Protein AF-A0A3B8WZV4-F1 (afdb_monomer_lite)

Structure (mmCIF, N/CA/C/O backbone):
data_AF-A0A3B8WZV4-F1
#
_entry.id   AF-A0A3B8WZV4-F1
#
loop_
_atom_site.group_PDB
_atom_site.id
_atom_site.type_symbol
_atom_site.label_atom_id
_atom_site.label_alt_id
_atom_site.label_comp_id
_atom_site.label_asym_id
_atom_site.label_entity_id
_atom_site.label_seq_id
_atom_site.pdbx_PDB_ins_code
_atom_site.Cartn_x
_atom_site.Cartn_y
_atom_site.Cartn_z
_atom_site.occupancy
_atom_site.B_iso_or_equiv
_atom_site.auth_seq_id
_atom_site.auth_comp_id
_atom_site.auth_asym_id
_atom_site.auth_atom_id
_atom_site.pdbx_PDB_model_num
ATOM 1 N N . MET A 1 1 ? -3.515 11.351 17.774 1.00 38.88 1 MET A N 1
ATOM 2 C CA . MET A 1 1 ? -2.625 10.192 17.562 1.00 38.88 1 MET A CA 1
ATOM 3 C C . MET A 1 1 ? -3.423 9.190 16.766 1.00 38.88 1 MET A C 1
ATOM 5 O O . MET A 1 1 ? -4.462 8.761 17.249 1.00 38.88 1 MET A O 1
ATOM 9 N N . HIS A 1 2 ? -2.999 8.906 15.544 1.00 45.09 2 HIS A N 1
ATOM 10 C CA . HIS A 1 2 ? -3.614 7.867 14.729 1.00 45.09 2 HIS A CA 1
ATOM 11 C C . HIS A 1 2 ? -3.152 6.508 15.265 1.00 45.09 2 HIS A C 1
ATOM 13 O O . HIS A 1 2 ? -2.019 6.382 15.721 1.00 45.09 2 HIS A O 1
ATOM 19 N N . HIS A 1 3 ? -4.049 5.526 15.307 1.00 65.94 3 HIS A N 1
ATOM 20 C CA . HIS A 1 3 ? -3.736 4.178 15.803 1.00 65.94 3 HIS A CA 1
ATOM 21 C C . HIS A 1 3 ? -3.534 3.170 14.672 1.00 65.94 3 HIS A C 1
ATOM 23 O O . HIS A 1 3 ? -3.230 2.020 14.954 1.00 65.94 3 HIS A O 1
ATOM 29 N N . TYR A 1 4 ? -3.732 3.604 13.424 1.00 79.94 4 TYR A N 1
ATOM 30 C CA . TYR A 1 4 ? -3.689 2.773 12.230 1.00 79.94 4 TYR A CA 1
ATOM 31 C C . TYR A 1 4 ? -3.046 3.533 11.093 1.00 79.94 4 TYR A C 1
ATOM 33 O O . TYR A 1 4 ? -3.263 4.742 10.966 1.00 79.94 4 TYR A O 1
ATOM 41 N N . ALA A 1 5 ? -2.326 2.810 10.246 1.00 88.94 5 ALA A N 1
ATOM 42 C CA . ALA A 1 5 ? -1.772 3.367 9.029 1.00 88.94 5 ALA A CA 1
ATOM 43 C C . ALA A 1 5 ? -2.020 2.466 7.825 1.00 88.94 5 ALA A C 1
ATOM 45 O O . ALA A 1 5 ? -2.153 1.246 7.949 1.00 88.94 5 ALA A O 1
ATOM 46 N N . ILE A 1 6 ? -2.042 3.091 6.654 1.00 96.12 6 ILE A N 1
ATOM 47 C CA . ILE A 1 6 ? -1.969 2.395 5.377 1.00 96.12 6 ILE A CA 1
ATOM 48 C C . ILE A 1 6 ? -0.712 2.882 4.672 1.00 96.12 6 ILE A C 1
ATOM 50 O O . ILE A 1 6 ? -0.524 4.078 4.438 1.00 96.12 6 ILE A O 1
ATOM 54 N N . LEU A 1 7 ? 0.162 1.933 4.374 1.00 98.44 7 LEU A N 1
ATOM 55 C CA . LEU A 1 7 ? 1.360 2.128 3.585 1.00 98.44 7 LEU A CA 1
ATOM 56 C C . LEU A 1 7 ? 1.076 1.687 2.150 1.00 98.44 7 LEU A C 1
ATOM 58 O O . LEU A 1 7 ? 0.504 0.624 1.932 1.00 98.44 7 LEU A O 1
ATOM 62 N N . PHE A 1 8 ? 1.505 2.479 1.178 1.00 98.75 8 PHE A N 1
ATOM 63 C CA . PHE A 1 8 ? 1.323 2.190 -0.241 1.00 98.75 8 PHE A CA 1
ATOM 64 C C . PHE A 1 8 ? 2.674 2.077 -0.949 1.00 98.75 8 PHE A C 1
ATOM 66 O O . PHE A 1 8 ? 3.605 2.833 -0.647 1.00 98.75 8 PHE A O 1
ATOM 73 N N . ASP A 1 9 ? 2.781 1.179 -1.925 1.00 98.62 9 ASP A N 1
ATOM 74 C CA . ASP A 1 9 ? 3.779 1.332 -2.983 1.00 98.62 9 ASP A CA 1
ATOM 75 C C . ASP A 1 9 ? 3.399 2.472 -3.947 1.00 98.62 9 ASP A C 1
ATOM 77 O O . ASP A 1 9 ? 2.299 3.028 -3.908 1.00 98.62 9 ASP A O 1
ATOM 81 N N . ILE A 1 10 ? 4.325 2.827 -4.835 1.00 98.19 10 ILE A N 1
ATOM 82 C CA . ILE A 1 10 ? 4.117 3.800 -5.902 1.00 98.19 10 ILE A CA 1
ATOM 83 C C . ILE A 1 10 ? 3.868 3.122 -7.241 1.00 98.19 10 ILE A C 1
ATOM 85 O O . ILE A 1 10 ? 2.744 3.169 -7.738 1.00 98.19 10 ILE A O 1
ATOM 89 N N . ASP A 1 11 ? 4.909 2.563 -7.852 1.00 97.50 11 ASP A N 1
ATOM 90 C CA . ASP A 1 11 ? 4.852 2.056 -9.219 1.00 97.50 11 ASP A CA 1
ATOM 91 C C . ASP A 1 11 ? 3.888 0.879 -9.303 1.00 97.50 11 ASP A C 1
ATOM 93 O O . ASP A 1 11 ? 4.004 -0.044 -8.519 1.00 97.50 11 ASP A O 1
ATOM 97 N N . GLY A 1 12 ? 2.908 0.933 -10.206 1.00 97.06 12 GLY A N 1
ATOM 98 C CA . GLY A 1 12 ? 1.892 -0.116 -10.325 1.00 97.06 12 GLY A CA 1
ATOM 99 C C . GLY A 1 12 ? 0.825 -0.101 -9.225 1.00 97.06 12 GLY A C 1
ATOM 100 O O . GLY A 1 12 ? -0.154 -0.825 -9.362 1.00 97.06 12 GLY A O 1
ATOM 101 N N . THR A 1 13 ? 0.944 0.760 -8.205 1.00 98.44 13 THR A N 1
ATOM 102 C CA . THR A 1 13 ? -0.011 0.877 -7.085 1.00 98.44 13 THR A CA 1
ATOM 103 C C . THR A 1 13 ? -0.693 2.246 -7.034 1.00 98.44 13 THR A C 1
ATOM 105 O O . THR A 1 13 ? -1.877 2.344 -7.329 1.00 98.44 13 THR A O 1
ATOM 108 N N . LEU A 1 14 ? 0.025 3.325 -6.693 1.00 98.62 14 LEU A N 1
ATOM 109 C CA . LEU A 1 14 ? -0.510 4.698 -6.731 1.00 98.62 14 LEU A CA 1
ATOM 110 C C . LEU A 1 14 ? -0.252 5.389 -8.077 1.00 98.62 14 LEU A C 1
ATOM 112 O O . LEU A 1 14 ? -0.967 6.322 -8.446 1.00 98.62 14 LEU A O 1
ATOM 116 N N . LEU A 1 15 ? 0.768 4.939 -8.810 1.00 98.44 15 LEU A N 1
ATOM 117 C CA . LEU A 1 15 ? 1.228 5.507 -10.071 1.00 98.44 15 LEU A CA 1
ATOM 118 C C . LEU A 1 15 ? 1.121 4.476 -11.198 1.00 98.44 15 LEU A C 1
ATOM 120 O O . LEU A 1 15 ? 1.740 3.414 -11.144 1.00 98.44 15 LEU A O 1
ATOM 124 N N . ASN A 1 16 ? 0.405 4.828 -12.265 1.00 97.88 16 ASN A N 1
ATOM 125 C CA . ASN A 1 16 ? 0.344 4.042 -13.490 1.00 97.88 16 ASN A CA 1
ATOM 126 C C . ASN A 1 16 ? 1.618 4.261 -14.319 1.00 97.88 16 ASN A C 1
ATOM 128 O O . ASN A 1 16 ? 1.655 5.080 -15.239 1.00 97.88 16 ASN A O 1
ATOM 132 N N . SER A 1 17 ? 2.696 3.571 -13.949 1.00 96.69 17 SER A N 1
ATOM 133 C CA . SER A 1 17 ? 4.014 3.715 -14.577 1.00 96.69 17 SER A CA 1
ATOM 134 C C . SER A 1 17 ? 4.370 2.598 -15.560 1.00 96.69 17 SER A C 1
ATOM 136 O O . SER A 1 17 ? 5.258 2.793 -16.394 1.00 96.69 17 SER A O 1
ATOM 138 N N . THR A 1 18 ? 3.662 1.462 -15.547 1.00 95.44 18 THR A N 1
ATOM 139 C CA . THR A 1 18 ? 3.907 0.320 -16.451 1.00 95.44 18 THR A CA 1
ATOM 140 C C . THR A 1 18 ? 3.940 0.709 -17.935 1.00 95.44 18 THR A C 1
ATOM 142 O O . THR A 1 18 ? 4.918 0.350 -18.596 1.00 95.44 18 THR A O 1
ATOM 145 N N . PRO A 1 19 ? 3.003 1.522 -18.470 1.00 96.12 19 PRO A N 1
ATOM 146 C CA . PRO A 1 19 ? 3.050 1.938 -19.875 1.00 96.12 19 PRO A CA 1
ATOM 147 C C . PRO A 1 19 ? 4.322 2.719 -20.237 1.00 96.12 19 PRO A C 1
ATOM 149 O O . PRO A 1 19 ? 4.836 2.604 -21.351 1.00 96.12 19 PRO A O 1
ATOM 152 N N . ALA A 1 20 ? 4.865 3.501 -19.297 1.00 96.81 20 ALA A N 1
ATOM 153 C CA . ALA A 1 20 ? 6.116 4.223 -19.507 1.00 96.81 20 ALA A CA 1
ATOM 154 C C . ALA A 1 20 ? 7.304 3.254 -19.600 1.00 96.81 20 ALA A C 1
ATOM 156 O O . ALA A 1 20 ? 8.132 3.382 -20.504 1.00 96.81 20 ALA A O 1
ATOM 157 N N . PHE A 1 21 ? 7.378 2.261 -18.705 1.00 95.50 21 PHE A N 1
ATOM 158 C CA . PHE A 1 21 ? 8.414 1.223 -18.743 1.00 95.50 21 PHE A CA 1
ATOM 159 C C . PHE A 1 21 ? 8.368 0.410 -20.045 1.00 95.50 21 PHE A C 1
ATOM 161 O O . PHE A 1 21 ? 9.414 0.172 -20.659 1.00 95.50 21 PHE A O 1
ATOM 168 N N . GLU A 1 22 ? 7.169 0.045 -20.505 1.00 96.69 22 GLU A N 1
ATOM 169 C CA . GLU A 1 22 ? 6.960 -0.646 -21.781 1.00 96.69 22 GLU A CA 1
ATOM 170 C C . GLU A 1 22 ? 7.496 0.171 -22.955 1.00 96.69 22 GLU A C 1
ATOM 172 O O . GLU A 1 22 ? 8.299 -0.325 -23.753 1.00 96.69 22 GLU A O 1
ATOM 177 N N . GLU A 1 23 ? 7.114 1.446 -23.042 1.00 97.88 23 GLU A N 1
ATOM 178 C CA . GLU A 1 23 ? 7.533 2.311 -24.142 1.00 97.88 23 GLU A CA 1
ATOM 179 C C . GLU A 1 23 ? 9.045 2.583 -24.110 1.00 97.88 23 GLU A C 1
ATOM 181 O O . GLU A 1 23 ? 9.702 2.595 -25.158 1.00 97.88 23 GLU A O 1
ATOM 186 N N . ILE A 1 24 ? 9.636 2.731 -22.918 1.00 97.69 24 ILE A N 1
ATOM 187 C CA . ILE A 1 24 ? 11.091 2.839 -22.746 1.00 97.69 24 ILE A CA 1
ATOM 188 C C . ILE A 1 24 ? 11.781 1.584 -23.288 1.00 97.69 24 ILE A C 1
ATOM 190 O O . ILE A 1 24 ? 12.759 1.704 -24.035 1.00 97.69 24 ILE A O 1
ATOM 194 N N . MET A 1 25 ? 11.278 0.389 -22.970 1.00 97.81 25 MET A N 1
ATOM 195 C CA . MET A 1 25 ? 11.846 -0.872 -23.449 1.00 97.81 25 MET A CA 1
ATOM 196 C C . MET A 1 25 ? 11.727 -1.005 -24.973 1.00 97.81 25 MET A C 1
ATOM 198 O O . MET A 1 25 ? 12.718 -1.281 -25.658 1.00 97.81 25 MET A O 1
ATOM 202 N N . VAL A 1 26 ? 10.542 -0.733 -25.528 1.00 98.00 26 VAL A N 1
ATOM 203 C CA . VAL A 1 26 ? 10.272 -0.781 -26.974 1.00 98.00 26 VAL A CA 1
ATOM 204 C C . VAL A 1 26 ? 11.167 0.195 -27.737 1.00 98.00 26 VAL A C 1
ATOM 206 O O . VAL A 1 26 ? 11.786 -0.179 -28.742 1.00 98.00 26 VAL A O 1
ATOM 209 N N . ARG A 1 27 ? 11.281 1.448 -27.278 1.00 98.25 27 ARG A N 1
ATOM 210 C CA . ARG A 1 27 ? 12.143 2.448 -27.927 1.00 98.25 27 ARG A CA 1
ATOM 211 C C . ARG A 1 27 ? 13.623 2.129 -27.759 1.00 98.25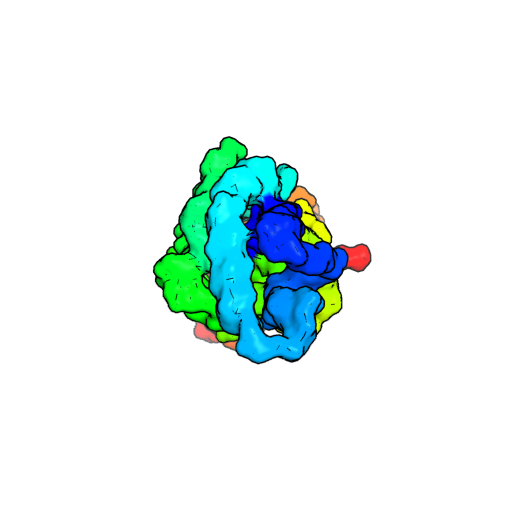 27 ARG A C 1
ATOM 213 O O . ARG A 1 27 ? 14.384 2.393 -28.691 1.00 98.25 27 ARG A O 1
ATOM 220 N N . SER A 1 28 ? 14.026 1.540 -26.635 1.00 98.38 28 SER A N 1
ATOM 221 C CA . SER A 1 28 ? 15.410 1.105 -26.426 1.00 98.38 28 SER A CA 1
ATOM 222 C C . SER A 1 28 ? 15.797 0.010 -27.410 1.00 98.38 28 SER A C 1
ATOM 224 O O . SER A 1 28 ? 16.776 0.170 -28.140 1.00 98.38 28 SER A O 1
ATOM 226 N N . CYS A 1 29 ? 14.978 -1.040 -27.530 1.00 98.25 29 CYS A N 1
ATOM 227 C CA . CYS A 1 29 ? 15.212 -2.113 -28.494 1.00 98.25 29 CYS A CA 1
ATOM 228 C C . CYS A 1 29 ? 15.278 -1.569 -29.929 1.00 98.25 29 CYS A C 1
ATOM 230 O O . CYS A 1 29 ? 16.200 -1.883 -30.679 1.00 98.25 29 CYS A O 1
ATOM 232 N N . ARG A 1 30 ? 14.364 -0.661 -30.296 1.00 98.38 30 ARG A N 1
ATOM 233 C CA . ARG A 1 30 ? 14.354 -0.031 -31.625 1.00 98.38 30 ARG A CA 1
ATOM 234 C C . ARG A 1 30 ? 15.622 0.776 -31.913 1.00 98.38 30 ARG A C 1
ATOM 236 O O . ARG A 1 30 ? 16.168 0.661 -33.006 1.00 98.38 30 ARG A O 1
ATOM 243 N N . ARG A 1 31 ? 16.094 1.587 -30.958 1.00 98.25 31 ARG A N 1
ATOM 244 C CA . ARG A 1 31 ? 17.319 2.399 -31.108 1.00 98.25 31 ARG A CA 1
ATOM 245 C C . ARG A 1 31 ? 18.570 1.540 -31.256 1.00 98.25 31 ARG A C 1
ATOM 247 O O . ARG A 1 31 ? 19.469 1.913 -32.000 1.00 98.25 31 ARG A O 1
ATOM 254 N N . LEU A 1 32 ? 18.604 0.404 -30.568 1.00 98.19 32 LEU A N 1
ATOM 255 C CA . LEU A 1 32 ? 19.719 -0.538 -30.600 1.00 98.19 32 LEU A CA 1
ATOM 256 C C . LEU A 1 32 ? 19.655 -1.507 -31.796 1.00 98.19 32 LEU A C 1
ATOM 258 O O . LEU A 1 32 ? 20.582 -2.289 -31.996 1.00 98.19 32 LEU A O 1
ATOM 262 N N . GLY A 1 33 ? 18.584 -1.468 -32.600 1.00 98.25 33 GLY A N 1
ATOM 263 C CA . GLY A 1 33 ? 18.371 -2.405 -33.709 1.00 98.25 33 GLY A CA 1
ATOM 264 C C . GLY A 1 33 ? 18.106 -3.840 -33.241 1.00 98.25 33 GLY A C 1
ATOM 265 O O . GLY A 1 33 ? 18.460 -4.795 -33.928 1.00 98.25 33 GLY A O 1
ATOM 266 N N . TRP A 1 34 ? 17.540 -3.994 -32.047 1.00 98.12 34 TRP A N 1
ATOM 267 C CA . TRP A 1 34 ? 17.265 -5.270 -31.393 1.00 98.12 34 TRP A CA 1
ATOM 268 C C . TRP A 1 34 ? 15.875 -5.821 -31.744 1.00 98.12 34 TRP A C 1
ATOM 270 O O . TRP A 1 34 ? 15.036 -5.079 -32.265 1.00 98.12 34 TRP A O 1
ATOM 280 N N . PRO A 1 35 ? 15.605 -7.112 -31.452 1.00 97.25 35 PRO A N 1
ATOM 281 C CA . PRO A 1 35 ? 14.270 -7.683 -31.574 1.00 97.25 35 PRO A CA 1
ATOM 282 C C . PRO A 1 35 ? 13.228 -6.884 -30.790 1.00 97.25 35 PRO A C 1
ATOM 284 O O . PRO A 1 35 ? 13.528 -6.273 -29.764 1.00 97.25 35 PRO A O 1
ATOM 287 N N . GLN A 1 36 ? 11.985 -6.911 -31.267 1.00 96.00 36 GLN A N 1
ATOM 288 C CA . GLN A 1 36 ? 10.866 -6.359 -30.513 1.00 96.00 36 GLN A CA 1
ATOM 289 C C . GLN A 1 36 ? 10.692 -7.153 -29.206 1.00 96.00 36 GLN A C 1
ATOM 291 O O . GLN A 1 36 ? 10.712 -8.387 -29.259 1.00 96.00 36 GLN A O 1
ATOM 296 N N . PRO A 1 37 ? 10.507 -6.483 -28.053 1.00 96.88 37 PRO A N 1
ATOM 297 C CA . PRO A 1 37 ? 10.270 -7.183 -26.800 1.00 96.88 37 PRO A CA 1
ATOM 298 C C . PRO A 1 37 ? 8.961 -7.993 -26.863 1.00 96.88 37 PRO A C 1
ATOM 300 O O . PRO A 1 37 ? 7.991 -7.535 -27.479 1.00 96.88 37 PRO A O 1
ATOM 303 N N . PRO A 1 38 ? 8.913 -9.190 -26.249 1.00 94.81 38 PRO A N 1
ATOM 304 C CA . PRO A 1 38 ? 7.689 -9.972 -26.144 1.00 94.81 38 PRO A CA 1
ATOM 305 C C . PRO A 1 38 ? 6.638 -9.229 -25.309 1.00 94.81 38 PRO A C 1
ATOM 307 O O . PRO A 1 38 ? 6.971 -8.426 -24.438 1.00 94.81 38 PRO A O 1
ATOM 310 N N . ALA A 1 39 ? 5.361 -9.510 -25.578 1.00 92.00 39 ALA A N 1
ATOM 311 C CA . ALA A 1 39 ? 4.241 -8.792 -24.968 1.00 92.00 39 ALA A CA 1
ATOM 312 C C . ALA A 1 39 ? 4.195 -8.917 -23.436 1.00 92.00 39 ALA A C 1
ATOM 314 O O . ALA A 1 39 ? 3.747 -7.999 -22.763 1.00 92.00 39 ALA A O 1
ATOM 315 N N . ASP A 1 40 ? 4.686 -10.022 -22.876 1.00 93.31 40 ASP A N 1
ATOM 316 C CA . ASP A 1 40 ? 4.719 -10.268 -21.434 1.00 93.31 40 ASP A CA 1
ATOM 317 C C . ASP A 1 40 ? 6.017 -9.785 -20.763 1.00 93.31 40 ASP A C 1
ATOM 319 O O . ASP A 1 40 ? 6.235 -10.066 -19.583 1.00 93.31 40 ASP A O 1
ATOM 323 N N . MET A 1 41 ? 6.888 -9.055 -21.479 1.00 94.56 41 MET A N 1
ATOM 324 C CA . MET A 1 41 ? 8.215 -8.704 -20.971 1.00 94.56 41 MET A CA 1
ATOM 325 C C . MET A 1 41 ? 8.168 -7.977 -19.630 1.00 94.56 41 MET A C 1
ATOM 327 O O . MET A 1 41 ? 8.892 -8.373 -18.724 1.00 94.56 41 MET A O 1
ATOM 331 N N . MET A 1 42 ? 7.320 -6.959 -19.458 1.00 93.81 42 MET A N 1
ATOM 332 C CA . MET A 1 42 ? 7.296 -6.217 -18.190 1.00 93.81 42 MET A CA 1
ATOM 333 C C . MET A 1 42 ? 6.899 -7.097 -17.010 1.00 93.81 42 MET A C 1
ATOM 335 O O . MET A 1 42 ? 7.526 -7.007 -15.960 1.00 93.81 42 MET A O 1
ATOM 339 N N . ARG A 1 43 ? 5.957 -8.026 -17.196 1.00 94.25 43 ARG A N 1
ATOM 340 C CA . ARG A 1 43 ? 5.617 -9.011 -16.164 1.00 94.25 43 ARG A CA 1
ATOM 341 C C . ARG A 1 43 ? 6.797 -9.912 -15.824 1.00 94.25 43 ARG A C 1
ATOM 343 O O . ARG A 1 43 ? 7.095 -10.125 -14.654 1.00 94.25 43 ARG A O 1
ATOM 350 N N . GLN A 1 44 ? 7.516 -10.410 -16.824 1.00 95.25 44 GLN A N 1
ATOM 351 C CA . GLN A 1 44 ? 8.695 -11.243 -16.579 1.00 95.25 44 GLN A CA 1
ATOM 352 C C . GLN A 1 44 ? 9.810 -10.476 -15.845 1.00 95.25 44 GLN A C 1
ATOM 354 O O . GLN A 1 44 ? 10.460 -11.038 -14.967 1.00 95.25 44 GLN A O 1
ATOM 359 N N . LEU A 1 45 ? 10.021 -9.197 -16.171 1.00 93.38 45 LEU A N 1
ATOM 360 C CA . LEU A 1 45 ? 11.060 -8.369 -15.553 1.00 93.38 45 LEU A CA 1
ATOM 361 C C . LEU A 1 45 ? 10.691 -7.912 -14.138 1.00 93.38 45 LEU A C 1
ATOM 363 O O . LEU A 1 45 ? 11.507 -8.016 -13.227 1.00 93.38 45 LEU A O 1
ATOM 367 N N . MET A 1 46 ? 9.482 -7.386 -13.957 1.00 91.75 46 MET A N 1
ATOM 368 C CA . MET A 1 46 ? 9.076 -6.713 -12.723 1.00 91.75 46 MET A CA 1
ATOM 369 C C . MET A 1 46 ? 8.543 -7.700 -11.682 1.00 91.75 46 MET A C 1
ATOM 371 O O . MET A 1 46 ? 8.891 -7.583 -10.511 1.00 91.75 46 MET A O 1
ATOM 375 N N . THR A 1 47 ? 7.764 -8.703 -12.097 1.00 91.88 47 THR A N 1
ATOM 376 C CA . THR A 1 47 ? 7.205 -9.722 -11.192 1.00 91.88 47 THR A CA 1
ATOM 377 C C . THR A 1 47 ? 8.184 -10.882 -11.003 1.00 91.88 47 THR A C 1
ATOM 379 O O . THR A 1 47 ? 8.518 -11.236 -9.878 1.00 91.88 47 THR A O 1
ATOM 382 N N . HIS A 1 48 ? 8.706 -11.445 -12.101 1.00 91.56 48 HIS A N 1
ATOM 383 C CA . HIS A 1 48 ? 9.525 -12.673 -12.067 1.00 91.56 48 HIS A CA 1
ATOM 384 C C . HIS A 1 48 ? 11.039 -12.428 -12.065 1.00 91.56 48 HIS A C 1
ATOM 386 O O . HIS A 1 48 ? 11.815 -13.384 -12.062 1.00 91.56 48 HIS A O 1
ATOM 392 N N . ARG A 1 49 ? 11.475 -11.159 -12.066 1.00 90.88 49 ARG A N 1
ATOM 393 C CA . ARG A 1 49 ? 12.890 -10.738 -12.017 1.00 90.88 49 ARG A CA 1
ATOM 394 C C . ARG A 1 49 ? 13.776 -11.397 -13.082 1.00 90.88 49 ARG A C 1
ATOM 396 O O . ARG A 1 49 ? 14.963 -11.632 -12.849 1.00 90.88 49 ARG A O 1
ATOM 403 N N . ARG A 1 50 ? 13.211 -11.703 -14.253 1.00 93.81 50 ARG A N 1
ATOM 404 C CA . ARG A 1 50 ? 13.961 -12.268 -15.381 1.00 93.81 50 ARG A CA 1
ATOM 405 C C . ARG A 1 50 ? 14.933 -11.256 -15.978 1.00 93.81 50 ARG A C 1
ATOM 407 O O . ARG A 1 50 ? 14.718 -10.051 -15.906 1.00 93.81 50 ARG A O 1
ATOM 414 N N . ASP A 1 51 ? 15.998 -11.754 -16.602 1.00 94.38 51 ASP A N 1
ATOM 415 C CA . ASP A 1 51 ? 16.964 -10.906 -17.299 1.00 94.38 51 ASP A CA 1
ATOM 416 C C . ASP A 1 51 ? 16.434 -10.510 -18.697 1.00 94.38 51 ASP A C 1
ATOM 418 O O . ASP A 1 51 ? 16.124 -11.392 -19.507 1.00 94.38 51 ASP A O 1
ATOM 422 N N . PRO A 1 52 ? 16.352 -9.205 -19.030 1.00 95.44 52 PRO A N 1
ATOM 423 C CA . PRO A 1 52 ? 15.847 -8.753 -20.328 1.00 95.44 52 PRO A CA 1
ATOM 424 C C . PRO A 1 52 ? 16.713 -9.206 -21.510 1.00 95.44 52 PRO A C 1
ATOM 426 O O . PRO A 1 52 ? 16.193 -9.414 -22.605 1.00 95.44 52 PRO A O 1
ATOM 429 N N . ILE A 1 53 ? 18.023 -9.369 -21.319 1.00 97.38 53 ILE A N 1
ATOM 430 C CA . ILE A 1 53 ? 18.942 -9.815 -22.368 1.00 97.38 53 ILE A CA 1
ATOM 431 C C . ILE A 1 53 ? 18.726 -11.291 -22.670 1.00 97.38 53 ILE A C 1
ATOM 433 O O . ILE A 1 53 ? 18.628 -11.657 -23.840 1.00 97.38 53 ILE A O 1
ATOM 437 N N . GLU A 1 54 ? 18.570 -12.120 -21.640 1.00 95.56 54 GLU A N 1
ATOM 438 C CA . GLU A 1 54 ? 18.239 -13.535 -21.819 1.00 95.56 54 GLU A CA 1
ATOM 439 C C . GLU A 1 54 ? 16.890 -13.699 -22.539 1.00 95.56 54 GLU A C 1
ATOM 441 O O . GLU A 1 54 ? 16.746 -14.535 -23.427 1.00 95.56 54 GLU A O 1
ATOM 446 N N . MET A 1 55 ? 15.903 -12.857 -22.220 1.00 95.88 55 MET A N 1
ATOM 447 C CA . MET A 1 55 ? 14.598 -12.881 -22.886 1.00 95.88 55 MET A CA 1
ATOM 448 C C . MET A 1 55 ? 14.652 -12.483 -24.367 1.00 95.88 55 MET A C 1
ATOM 450 O O . MET A 1 55 ? 13.892 -13.022 -25.170 1.00 95.88 55 MET A O 1
ATOM 454 N N . LEU A 1 56 ? 15.512 -11.529 -24.732 1.00 96.44 56 LEU A N 1
ATOM 455 C CA . LEU A 1 56 ? 15.624 -11.026 -26.105 1.00 96.44 56 LEU A CA 1
ATOM 456 C C . LEU A 1 56 ? 16.541 -11.881 -26.986 1.00 96.44 56 LEU A C 1
ATOM 458 O O . LEU A 1 56 ? 16.326 -11.956 -28.196 1.00 96.44 56 LEU A O 1
ATOM 462 N N . PHE A 1 57 ? 17.577 -12.483 -26.401 1.00 96.56 57 PHE A N 1
ATOM 463 C CA . PHE A 1 57 ? 18.683 -13.090 -27.148 1.00 96.56 57 PHE A CA 1
ATOM 464 C C . PHE A 1 57 ? 19.006 -14.532 -26.742 1.00 96.56 57 PHE A C 1
ATOM 466 O O . PHE A 1 57 ? 19.769 -15.188 -27.449 1.00 96.56 57 PHE A O 1
ATOM 473 N N . GLY A 1 58 ? 18.432 -15.043 -25.651 1.00 94.75 58 GLY A N 1
ATOM 474 C CA . GLY A 1 58 ? 18.865 -16.296 -25.036 1.00 94.75 58 GLY A CA 1
ATOM 475 C C . GLY A 1 58 ? 20.239 -16.169 -24.372 1.00 94.75 58 GLY A C 1
ATOM 476 O O . GLY A 1 58 ? 20.683 -15.073 -24.027 1.00 94.75 58 GLY A O 1
ATOM 477 N N . ASP A 1 59 ? 20.916 -17.303 -24.191 1.00 93.44 59 ASP A N 1
ATOM 478 C CA . ASP A 1 59 ? 22.284 -17.335 -23.670 1.00 93.44 59 ASP A CA 1
ATOM 479 C C . ASP A 1 59 ? 23.275 -16.810 -24.722 1.00 93.44 59 ASP A C 1
ATOM 481 O O . ASP A 1 59 ? 23.341 -17.318 -25.846 1.00 93.44 59 ASP A O 1
ATOM 485 N N . THR A 1 60 ? 24.031 -15.769 -24.370 1.00 94.50 60 THR A N 1
ATOM 486 C CA . THR A 1 60 ? 24.978 -15.105 -25.273 1.00 94.50 60 THR A CA 1
ATOM 487 C C . THR A 1 60 ? 26.223 -14.618 -24.537 1.00 94.50 60 THR A C 1
ATOM 489 O O . THR A 1 60 ? 26.162 -14.124 -23.411 1.00 94.50 60 THR A O 1
ATOM 492 N N . ALA A 1 61 ? 27.377 -14.706 -25.203 1.00 95.00 61 ALA A N 1
ATOM 493 C CA . ALA A 1 61 ? 28.671 -14.319 -24.637 1.00 95.00 61 ALA A CA 1
ATOM 494 C C . ALA A 1 61 ? 28.820 -12.799 -24.419 1.00 95.00 61 ALA A C 1
ATOM 496 O O . ALA A 1 61 ? 29.641 -12.374 -23.610 1.00 95.00 61 ALA A O 1
ATOM 497 N N . ASP A 1 62 ? 28.035 -11.980 -25.125 1.00 96.31 62 ASP A N 1
ATOM 498 C CA . ASP A 1 62 ? 28.049 -10.511 -25.058 1.00 96.31 62 ASP A CA 1
ATOM 499 C C . ASP A 1 62 ? 26.953 -9.932 -24.138 1.00 96.31 62 ASP A C 1
ATOM 501 O O . ASP A 1 62 ? 26.640 -8.741 -24.205 1.00 96.31 62 ASP A O 1
ATOM 505 N N . ALA A 1 63 ? 26.364 -10.752 -23.256 1.00 96.50 63 ALA A N 1
ATOM 506 C CA . ALA A 1 63 ? 25.202 -10.360 -22.457 1.00 96.50 63 ALA A CA 1
ATOM 507 C C . ALA A 1 63 ? 25.440 -9.107 -21.595 1.00 96.50 63 ALA A C 1
ATOM 509 O O . ALA A 1 63 ? 24.554 -8.265 -21.453 1.00 96.50 63 ALA A O 1
ATOM 510 N N . GLU A 1 64 ? 26.647 -8.954 -21.052 1.00 96.94 64 GLU A N 1
ATOM 511 C CA . GLU A 1 64 ? 26.996 -7.805 -20.216 1.00 96.94 64 GLU A CA 1
ATOM 512 C C . GLU A 1 64 ? 27.125 -6.504 -21.017 1.00 96.94 64 GLU A C 1
ATOM 514 O O . GLU A 1 64 ? 26.656 -5.450 -20.588 1.00 96.94 64 GLU A O 1
ATOM 519 N N . GLU A 1 65 ? 27.703 -6.567 -22.217 1.00 97.81 65 GLU A N 1
ATOM 520 C CA . GLU A 1 65 ? 27.765 -5.416 -23.122 1.00 97.81 65 GLU A CA 1
ATOM 521 C C . GLU A 1 65 ? 26.352 -4.970 -23.516 1.00 97.81 65 GLU A C 1
ATOM 523 O O . GLU A 1 65 ? 26.032 -3.780 -23.474 1.00 97.81 65 GLU A O 1
ATOM 528 N N . ARG A 1 66 ? 25.466 -5.935 -23.794 1.00 98.00 66 ARG A N 1
ATOM 529 C CA . ARG A 1 66 ? 24.052 -5.668 -24.072 1.00 98.00 66 ARG A CA 1
ATOM 530 C C . ARG A 1 66 ? 23.346 -5.046 -22.871 1.00 98.00 66 ARG A C 1
ATOM 532 O O . ARG A 1 66 ? 22.692 -4.023 -23.046 1.00 98.00 66 ARG A O 1
ATOM 539 N N . ARG A 1 67 ? 23.500 -5.580 -21.653 1.00 97.50 67 ARG A N 1
ATOM 540 C CA . ARG A 1 67 ? 22.910 -4.974 -20.441 1.00 97.50 67 ARG A CA 1
ATOM 541 C C . ARG A 1 67 ? 23.313 -3.509 -20.296 1.00 97.50 67 ARG A C 1
ATOM 543 O O . ARG A 1 67 ? 22.450 -2.658 -20.084 1.00 97.50 67 ARG A O 1
ATOM 550 N N . ASN A 1 68 ? 24.593 -3.203 -20.497 1.00 97.81 68 ASN A N 1
ATOM 551 C CA . ASN A 1 68 ? 25.095 -1.833 -20.437 1.00 97.81 68 ASN A CA 1
ATOM 552 C C . ASN A 1 68 ? 24.500 -0.939 -21.539 1.00 97.81 68 ASN A C 1
ATOM 554 O O . ASN A 1 68 ? 24.052 0.171 -21.248 1.00 97.81 68 ASN A O 1
ATOM 558 N N . ALA A 1 69 ? 24.422 -1.424 -22.782 1.00 98.25 69 ALA A N 1
ATOM 559 C CA . ALA A 1 69 ? 23.812 -0.688 -23.892 1.00 98.25 69 ALA A CA 1
ATOM 560 C C . ALA A 1 69 ? 22.309 -0.425 -23.675 1.00 98.25 69 ALA A C 1
ATOM 562 O O . ALA A 1 69 ? 21.825 0.685 -23.929 1.00 98.25 69 ALA A O 1
ATOM 563 N N . LEU A 1 70 ? 21.575 -1.421 -23.165 1.00 98.00 70 LEU A N 1
ATOM 564 C CA . LEU A 1 70 ? 20.165 -1.290 -22.804 1.00 98.00 70 LEU A CA 1
ATOM 565 C C . LEU A 1 70 ? 19.987 -0.258 -21.695 1.00 98.00 70 LEU A C 1
ATOM 567 O O . LEU A 1 70 ? 19.172 0.648 -21.842 1.00 98.00 70 LEU A O 1
ATOM 571 N N . HIS A 1 71 ? 20.776 -0.357 -20.623 1.00 97.06 71 HIS A N 1
ATOM 572 C CA . HIS A 1 71 ? 20.708 0.562 -19.493 1.00 97.06 71 HIS A CA 1
ATOM 573 C C . HIS A 1 71 ? 20.956 2.013 -19.921 1.00 97.06 71 HIS A C 1
ATOM 575 O O . HIS A 1 71 ? 20.147 2.886 -19.617 1.00 97.06 71 HIS A O 1
ATOM 581 N N . GLN A 1 72 ? 22.020 2.273 -20.689 1.00 97.81 72 GLN A N 1
ATOM 582 C CA . GLN A 1 72 ? 22.337 3.616 -21.189 1.00 97.81 72 GLN A CA 1
ATOM 583 C C . GLN A 1 72 ? 21.226 4.169 -22.091 1.00 97.81 72 GLN A C 1
ATOM 585 O O . GLN A 1 72 ? 20.829 5.332 -21.974 1.00 97.81 72 GLN A O 1
ATOM 590 N N . THR A 1 73 ? 20.684 3.331 -22.977 1.00 98.00 73 THR A N 1
ATOM 591 C CA . THR A 1 73 ? 19.610 3.743 -23.888 1.00 98.00 73 THR A CA 1
ATOM 592 C C . THR A 1 73 ? 18.320 4.034 -23.126 1.00 98.00 73 THR A C 1
ATOM 594 O O . THR A 1 73 ? 17.721 5.090 -23.339 1.00 98.00 73 THR A O 1
ATOM 597 N N . ALA A 1 74 ? 17.931 3.152 -22.204 1.00 97.12 74 ALA A N 1
ATOM 598 C CA . ALA A 1 74 ? 16.760 3.319 -21.354 1.00 97.12 74 ALA A CA 1
ATOM 599 C C . ALA A 1 74 ? 16.884 4.567 -20.474 1.00 97.12 74 ALA A C 1
ATOM 601 O O . ALA A 1 74 ? 15.957 5.368 -20.418 1.00 97.12 74 ALA A O 1
ATOM 602 N N . GLN A 1 75 ? 18.055 4.810 -19.877 1.00 96.06 75 GLN A N 1
ATOM 603 C CA . GLN A 1 75 ? 18.320 6.011 -19.083 1.00 96.06 75 GLN A CA 1
ATOM 604 C C . GLN A 1 75 ? 18.153 7.296 -19.910 1.00 96.06 75 GLN A C 1
ATOM 606 O O . GLN A 1 75 ? 17.562 8.260 -19.430 1.00 96.06 75 GLN A O 1
ATOM 611 N N . SER A 1 76 ? 18.596 7.305 -21.175 1.00 96.94 76 SER A N 1
ATOM 612 C CA . SER A 1 76 ? 18.410 8.458 -22.076 1.00 96.94 76 SER A CA 1
ATOM 613 C C . SER A 1 76 ? 16.946 8.730 -22.454 1.00 96.94 76 SER A C 1
ATOM 615 O O . SER A 1 76 ? 16.612 9.817 -22.925 1.00 96.94 76 SER A O 1
ATOM 617 N N . LEU A 1 77 ? 16.084 7.723 -22.303 1.00 97.06 77 LEU A N 1
ATOM 618 C CA . LEU A 1 77 ? 14.660 7.754 -22.635 1.00 97.06 77 LEU A CA 1
ATOM 619 C C . LEU A 1 77 ? 13.771 7.955 -21.405 1.00 97.06 77 LEU A C 1
ATOM 621 O O . LEU A 1 77 ? 12.626 8.373 -21.563 1.00 97.06 77 LEU A O 1
ATOM 625 N N . TRP A 1 78 ? 14.304 7.666 -20.217 1.00 94.00 78 TRP A N 1
ATOM 626 C CA . TRP A 1 78 ? 13.585 7.611 -18.952 1.00 94.00 78 TRP A CA 1
ATOM 627 C C . TRP A 1 78 ? 12.791 8.882 -18.682 1.00 94.00 78 TRP A C 1
ATOM 629 O O . TRP A 1 78 ? 11.567 8.861 -18.715 1.00 94.00 78 TRP A O 1
ATOM 639 N N . GLN A 1 79 ? 13.484 10.002 -18.466 1.00 93.69 79 GLN A N 1
ATOM 640 C CA . GLN A 1 79 ? 12.853 11.239 -18.015 1.00 93.69 79 GLN A CA 1
ATOM 641 C C . GLN A 1 79 ? 11.718 11.712 -18.940 1.00 93.69 79 GLN A C 1
ATOM 643 O O . GLN A 1 79 ? 10.633 11.970 -18.410 1.00 93.69 79 GLN A O 1
ATOM 648 N N . PRO A 1 80 ? 11.901 11.826 -20.277 1.00 94.56 80 PRO A N 1
ATOM 649 C CA . PRO A 1 80 ? 10.848 12.372 -21.127 1.00 94.56 80 PRO A CA 1
ATOM 650 C C . PRO A 1 80 ? 9.625 11.454 -21.185 1.00 94.56 80 PRO A C 1
ATOM 652 O O . PRO A 1 80 ? 8.508 11.939 -21.037 1.00 94.56 80 PRO A O 1
ATOM 655 N N . LEU A 1 81 ? 9.823 10.139 -21.330 1.00 95.81 81 LEU A N 1
ATOM 656 C CA . LEU A 1 81 ? 8.716 9.183 -21.428 1.00 95.81 81 LEU A CA 1
ATOM 657 C C . LEU A 1 81 ? 7.994 9.003 -20.101 1.00 95.81 81 LEU A C 1
ATOM 659 O O . LEU A 1 81 ? 6.770 9.042 -20.050 1.00 95.81 81 LEU A O 1
ATOM 663 N N . PHE A 1 82 ? 8.747 8.859 -19.014 1.00 94.12 82 PHE A N 1
ATOM 664 C CA . PHE A 1 82 ? 8.170 8.743 -17.684 1.00 94.12 82 PHE A CA 1
ATOM 665 C C . PHE A 1 82 ? 7.403 10.017 -17.313 1.00 94.12 82 PHE A C 1
ATOM 667 O O . PHE A 1 82 ? 6.342 9.949 -16.706 1.00 94.12 82 PHE A O 1
ATOM 674 N N . SER A 1 83 ? 7.877 11.189 -17.747 1.00 93.31 83 SER A N 1
ATOM 675 C CA . SER A 1 83 ? 7.148 12.443 -17.541 1.00 93.31 83 SER A CA 1
ATOM 676 C C . SER A 1 83 ? 5.850 12.554 -18.315 1.00 93.31 83 SER A C 1
ATOM 678 O O . SER A 1 83 ? 4.896 13.120 -17.787 1.00 93.31 83 SER A O 1
ATOM 680 N N . GLU A 1 84 ? 5.841 12.042 -19.539 1.00 95.56 84 GLU A N 1
ATOM 681 C CA . GLU A 1 84 ? 4.696 12.070 -20.442 1.00 95.56 84 GLU A CA 1
ATOM 682 C C . GLU A 1 84 ? 3.631 11.030 -20.084 1.00 95.56 84 GLU A C 1
ATOM 684 O O . GLU A 1 84 ? 2.458 11.267 -20.345 1.00 95.56 84 GLU A O 1
ATOM 689 N N . MET A 1 85 ? 4.029 9.883 -19.526 1.00 96.75 85 MET A N 1
ATOM 690 C CA . MET A 1 85 ? 3.156 8.709 -19.437 1.00 96.75 85 MET A CA 1
ATOM 691 C C . MET A 1 85 ? 2.873 8.242 -18.007 1.00 96.75 85 MET A C 1
ATOM 693 O O . MET A 1 85 ? 1.836 7.625 -17.785 1.00 96.75 85 MET A O 1
ATOM 697 N N . ALA A 1 86 ? 3.765 8.502 -17.042 1.00 96.62 86 ALA A N 1
ATOM 698 C CA . ALA A 1 86 ? 3.570 8.051 -15.667 1.00 96.62 86 ALA A CA 1
ATOM 699 C C . ALA A 1 86 ? 2.737 9.072 -14.884 1.00 96.62 86 ALA A C 1
ATOM 701 O O . ALA A 1 86 ? 3.235 10.117 -14.434 1.00 96.62 86 ALA A O 1
ATOM 702 N N . HIS A 1 87 ? 1.461 8.738 -14.716 1.00 96.81 87 HIS A N 1
ATOM 703 C CA . HIS A 1 87 ? 0.476 9.528 -13.987 1.00 96.81 87 HIS A CA 1
ATOM 704 C C . HIS A 1 87 ? -0.153 8.704 -12.864 1.00 96.81 87 HIS A C 1
ATOM 706 O O . HIS A 1 87 ? -0.204 7.478 -12.972 1.00 96.81 87 HIS A O 1
ATOM 712 N N . PRO A 1 88 ? -0.608 9.341 -11.771 1.00 98.19 88 PRO A N 1
ATOM 713 C CA . PRO A 1 88 ? -1.364 8.639 -10.740 1.00 98.19 88 PRO A CA 1
ATOM 714 C C . PRO A 1 88 ? -2.578 7.931 -11.340 1.00 98.19 88 PRO A C 1
ATOM 716 O O . PRO A 1 88 ? -3.142 8.425 -12.318 1.00 98.19 88 PRO A O 1
ATOM 719 N N . PHE A 1 89 ? -2.978 6.795 -10.768 1.00 98.38 89 PHE A N 1
ATOM 720 C CA . PHE A 1 89 ? -4.259 6.189 -11.138 1.00 98.38 89 PHE A CA 1
ATOM 721 C C . PHE A 1 89 ? -5.409 7.161 -10.836 1.00 98.38 89 PHE A C 1
ATOM 723 O O . PHE A 1 89 ? -5.322 7.958 -9.896 1.00 98.38 89 PHE A O 1
ATOM 730 N N . ASP A 1 90 ? -6.476 7.103 -11.638 1.00 97.00 90 ASP A N 1
ATOM 731 C CA . ASP A 1 90 ? -7.578 8.076 -11.598 1.00 97.00 90 ASP A CA 1
ATOM 732 C C . ASP A 1 90 ? -8.225 8.189 -10.205 1.00 97.00 90 ASP A C 1
ATOM 734 O O . ASP A 1 90 ? -8.642 9.271 -9.791 1.00 97.00 90 ASP A O 1
ATOM 738 N N . ASP A 1 91 ? -8.272 7.084 -9.459 1.00 96.56 91 ASP A N 1
ATOM 739 C CA . ASP A 1 91 ? -8.845 6.976 -8.118 1.00 96.56 91 ASP A CA 1
ATOM 740 C C . ASP A 1 91 ? -7.827 7.200 -6.981 1.00 96.56 91 ASP A C 1
ATOM 742 O O . ASP A 1 91 ? -8.224 7.323 -5.820 1.00 96.56 91 ASP A O 1
ATOM 746 N N . ALA A 1 92 ? -6.528 7.339 -7.272 1.00 97.88 92 ALA A N 1
ATOM 747 C CA . ALA A 1 92 ? -5.476 7.355 -6.250 1.00 97.88 92 ALA A CA 1
ATOM 748 C C . ALA A 1 92 ? -5.622 8.496 -5.236 1.00 97.88 92 ALA A C 1
ATOM 750 O O . ALA A 1 92 ? -5.602 8.276 -4.023 1.00 97.88 92 ALA A O 1
ATOM 751 N N . ILE A 1 93 ? -5.804 9.728 -5.718 1.00 97.88 93 ILE A N 1
ATOM 752 C CA . ILE A 1 93 ? -5.897 10.909 -4.845 1.00 97.88 93 ILE A CA 1
ATOM 753 C C . ILE A 1 93 ? -7.186 10.888 -4.019 1.00 97.88 93 ILE A C 1
ATOM 755 O O . ILE A 1 93 ? -7.187 11.271 -2.846 1.00 97.88 93 ILE A O 1
ATOM 759 N N . GLU A 1 94 ? -8.288 10.419 -4.606 1.00 94.62 94 GLU A N 1
ATOM 760 C CA . GLU A 1 94 ? -9.558 10.281 -3.897 1.00 94.62 94 GLU A CA 1
ATOM 761 C C . GLU A 1 94 ? -9.471 9.242 -2.775 1.00 94.62 94 GLU A C 1
ATOM 763 O O . GLU A 1 94 ? -9.930 9.515 -1.663 1.00 94.62 94 GLU A O 1
ATOM 768 N N . VAL A 1 95 ? -8.844 8.096 -3.040 1.00 95.69 95 VAL A N 1
ATOM 769 C CA . VAL A 1 95 ? -8.677 7.010 -2.070 1.00 95.69 95 VAL A CA 1
ATOM 770 C C . VAL A 1 95 ? -7.752 7.422 -0.925 1.00 95.69 95 VAL A C 1
ATOM 772 O O . VAL A 1 95 ? -8.110 7.232 0.238 1.00 95.69 95 VAL A O 1
ATOM 775 N N . LEU A 1 96 ? -6.616 8.067 -1.217 1.00 96.62 96 LEU A N 1
ATOM 776 C CA . LEU A 1 96 ? -5.734 8.610 -0.177 1.00 96.62 96 LEU A CA 1
ATOM 777 C C . LEU A 1 96 ? -6.494 9.594 0.719 1.00 96.62 96 LEU A C 1
ATOM 779 O O . LEU A 1 96 ? -6.504 9.455 1.941 1.00 96.62 96 LEU A O 1
ATOM 783 N N . ARG A 1 97 ? -7.211 10.553 0.122 1.00 90.06 97 ARG A N 1
ATOM 784 C CA . ARG A 1 97 ? -8.021 11.521 0.873 1.00 90.06 97 ARG A CA 1
ATOM 785 C C . ARG A 1 97 ? -9.105 10.839 1.710 1.00 90.06 97 ARG A C 1
ATOM 787 O O . ARG A 1 97 ? -9.375 11.287 2.821 1.00 90.06 97 ARG A O 1
ATOM 794 N N . HIS A 1 98 ? -9.742 9.785 1.201 1.00 85.94 98 HIS A N 1
ATOM 795 C CA . HIS A 1 98 ? -10.741 9.029 1.953 1.00 85.94 98 HIS A CA 1
ATOM 796 C C . HIS A 1 98 ? -10.150 8.425 3.233 1.00 85.94 98 HIS A C 1
ATOM 798 O O . HIS A 1 98 ? -10.760 8.539 4.298 1.00 85.94 98 HIS A O 1
ATOM 804 N N . PHE A 1 99 ? -8.963 7.822 3.155 1.00 87.81 99 PHE A N 1
ATOM 805 C CA . PHE A 1 99 ? -8.317 7.206 4.314 1.00 87.81 99 PHE A CA 1
ATOM 806 C C . PHE A 1 99 ? -7.770 8.230 5.315 1.00 87.81 99 PHE A C 1
ATOM 808 O O . PHE A 1 99 ? -7.989 8.060 6.517 1.00 87.81 99 PHE A O 1
ATOM 815 N N . ASP A 1 100 ? -7.188 9.335 4.844 1.00 84.81 100 ASP A N 1
ATOM 816 C CA . ASP A 1 100 ? -6.811 10.478 5.692 1.00 84.81 100 ASP A CA 1
ATOM 817 C C . ASP A 1 100 ? -8.029 11.026 6.464 1.00 84.81 100 ASP A C 1
ATOM 819 O O . ASP A 1 100 ? -8.044 11.096 7.697 1.00 84.81 100 ASP A O 1
ATOM 823 N N . GLN A 1 101 ? -9.136 11.285 5.758 1.00 78.31 101 GLN A N 1
ATOM 824 C CA . GLN A 1 101 ? -10.395 11.742 6.363 1.00 78.31 101 GLN A CA 1
ATOM 825 C C . GLN A 1 101 ? -11.004 10.713 7.324 1.00 78.31 101 GLN A C 1
ATOM 827 O O . GLN A 1 101 ? -11.677 11.086 8.288 1.00 78.31 101 GLN A O 1
ATOM 832 N N . SER A 1 102 ? -10.735 9.426 7.106 1.00 72.44 102 SER A N 1
ATOM 833 C CA . SER A 1 102 ? -11.146 8.334 7.995 1.00 72.44 102 SER A CA 1
ATOM 834 C C . SER A 1 102 ? -10.239 8.192 9.223 1.00 72.44 102 SER A C 1
ATOM 836 O O . SER A 1 102 ? -10.611 7.520 10.181 1.00 72.44 102 SER A O 1
ATOM 838 N N . GLY A 1 103 ? -9.119 8.919 9.275 1.00 72.19 103 GLY A N 1
ATOM 839 C CA . GLY A 1 103 ? -8.223 8.981 10.428 1.00 72.19 103 GLY A CA 1
ATOM 840 C C . GLY A 1 103 ? -7.094 7.955 10.400 1.00 72.19 103 GLY A C 1
ATOM 841 O O . GLY A 1 103 ? -6.516 7.694 11.457 1.00 72.19 103 GLY A O 1
ATOM 842 N N . PHE A 1 104 ? -6.772 7.393 9.234 1.00 82.38 104 PHE A N 1
ATOM 843 C CA . PHE A 1 104 ? -5.544 6.626 9.039 1.00 82.38 104 PHE A CA 1
ATOM 844 C C . PHE A 1 104 ? -4.356 7.571 8.865 1.00 82.38 104 PHE A C 1
ATOM 846 O O . PHE A 1 104 ? -4.482 8.607 8.220 1.00 82.38 104 PHE A O 1
ATOM 853 N N . GLN A 1 105 ? -3.201 7.177 9.394 1.00 89.00 105 GLN A N 1
ATOM 854 C CA . GLN A 1 105 ? -1.932 7.681 8.881 1.00 89.00 105 GLN A CA 1
ATOM 855 C C . GLN A 1 105 ? -1.682 7.109 7.490 1.00 89.00 105 GLN A C 1
ATOM 857 O O . GLN A 1 105 ? -1.999 5.948 7.215 1.00 89.00 105 GLN A O 1
ATOM 862 N N . LEU A 1 106 ? -1.086 7.911 6.623 1.00 96.44 106 LEU A N 1
ATOM 863 C CA . LEU A 1 106 ? -0.729 7.493 5.278 1.00 96.44 106 LEU A CA 1
ATOM 864 C C . LEU A 1 106 ? 0.779 7.439 5.149 1.00 96.44 106 LEU A C 1
ATOM 866 O O . LEU A 1 106 ? 1.484 8.365 5.544 1.00 96.44 106 LEU A O 1
ATOM 870 N N . GLY A 1 107 ? 1.287 6.373 4.549 1.00 98.38 107 GLY A N 1
ATOM 871 C CA . GLY A 1 107 ? 2.695 6.294 4.213 1.00 98.38 107 GLY A CA 1
ATOM 872 C C . GLY A 1 107 ? 2.941 5.724 2.835 1.00 98.38 107 GLY A C 1
ATOM 873 O O . GLY A 1 107 ? 2.086 5.081 2.232 1.00 98.38 107 GLY A O 1
ATOM 874 N N . ILE A 1 108 ? 4.142 5.976 2.340 1.00 98.81 108 ILE A N 1
ATOM 875 C CA . ILE A 1 108 ? 4.625 5.467 1.066 1.00 98.81 108 ILE A CA 1
ATOM 876 C C . ILE A 1 108 ? 5.926 4.721 1.336 1.00 98.81 108 ILE A C 1
ATOM 878 O O . ILE A 1 108 ? 6.860 5.296 1.895 1.00 98.81 108 ILE A O 1
ATOM 882 N N . VAL A 1 109 ? 6.005 3.457 0.928 1.00 98.69 109 VAL A N 1
ATOM 883 C CA . VAL A 1 109 ? 7.257 2.688 0.936 1.00 98.69 109 VAL A CA 1
ATOM 884 C C . VAL A 1 109 ? 7.493 2.182 -0.469 1.00 98.69 109 VAL A C 1
ATOM 886 O O . VAL A 1 109 ? 6.703 1.391 -0.971 1.00 98.69 109 VAL A O 1
ATOM 889 N N . THR A 1 110 ? 8.569 2.627 -1.107 1.00 98.44 110 THR A N 1
ATOM 890 C CA . THR A 1 110 ? 8.808 2.343 -2.520 1.00 98.44 110 THR A CA 1
ATOM 891 C C . THR A 1 110 ? 10.270 2.046 -2.826 1.00 98.44 110 THR A C 1
ATOM 893 O O . THR A 1 110 ? 11.193 2.572 -2.206 1.00 98.44 110 THR A O 1
ATOM 896 N N . ASP A 1 111 ? 10.468 1.212 -3.842 1.00 97.31 111 ASP A N 1
ATOM 897 C CA . ASP A 1 111 ? 11.761 0.885 -4.444 1.00 97.31 111 ASP A CA 1
ATOM 898 C C . ASP A 1 111 ? 12.275 1.979 -5.410 1.00 97.31 111 ASP A C 1
ATOM 900 O O . ASP A 1 111 ? 13.383 1.865 -5.964 1.00 97.31 111 ASP A O 1
ATOM 904 N N . SER A 1 112 ? 11.461 3.018 -5.614 1.00 95.94 112 SER A N 1
ATOM 905 C CA . SER A 1 112 ? 11.732 4.216 -6.412 1.00 95.94 112 SER A CA 1
ATOM 906 C C . SER A 1 112 ? 12.354 5.338 -5.568 1.00 95.94 112 SER A C 1
ATOM 908 O O . SER A 1 112 ? 12.827 5.093 -4.460 1.00 95.94 112 SER A O 1
ATOM 910 N N . ASN A 1 113 ? 12.448 6.552 -6.118 1.00 95.69 113 ASN A N 1
ATOM 911 C CA . ASN A 1 113 ? 13.047 7.729 -5.478 1.00 95.69 113 ASN A CA 1
ATOM 912 C C . ASN A 1 113 ? 12.011 8.849 -5.254 1.00 95.69 113 ASN A C 1
ATOM 914 O O . ASN A 1 113 ? 10.858 8.748 -5.684 1.00 95.69 113 ASN A O 1
ATOM 918 N N . HIS A 1 114 ? 12.433 9.948 -4.622 1.00 96.06 114 HIS A N 1
ATOM 919 C CA . HIS A 1 114 ? 11.559 11.098 -4.345 1.00 96.06 114 HIS A CA 1
ATOM 920 C C . HIS A 1 114 ? 10.967 11.758 -5.587 1.00 96.06 114 HIS A C 1
ATOM 922 O O . HIS A 1 114 ? 9.847 12.262 -5.528 1.00 96.06 114 HIS A O 1
ATOM 928 N N . GLU A 1 115 ? 11.680 11.751 -6.716 1.00 94.25 115 GLU A N 1
ATOM 929 C CA . GLU A 1 115 ? 11.151 12.303 -7.966 1.00 94.25 115 GLU A CA 1
ATOM 930 C C . GLU A 1 115 ? 9.877 11.557 -8.378 1.00 94.25 115 GLU A C 1
ATOM 932 O O . GLU A 1 115 ? 8.867 12.188 -8.695 1.00 94.25 115 GLU A O 1
ATOM 937 N N . VAL A 1 116 ? 9.889 10.224 -8.304 1.00 96.50 116 VAL A N 1
ATOM 938 C CA . VAL A 1 116 ? 8.722 9.394 -8.621 1.00 96.50 116 VAL A CA 1
ATOM 939 C C . VAL A 1 116 ? 7.605 9.607 -7.594 1.00 96.50 116 VAL A C 1
ATOM 941 O O . VAL A 1 116 ? 6.467 9.852 -7.991 1.00 96.50 116 VAL A O 1
ATOM 944 N N . VAL A 1 117 ? 7.919 9.621 -6.292 1.00 97.94 117 VAL A N 1
ATOM 945 C CA . VAL A 1 117 ? 6.932 9.887 -5.222 1.00 97.94 117 VAL A CA 1
ATOM 946 C C . VAL A 1 117 ? 6.233 11.237 -5.425 1.00 97.94 117 VAL A C 1
ATOM 948 O O . VAL A 1 117 ? 5.009 11.337 -5.299 1.00 97.94 117 VAL A O 1
ATOM 951 N N . SER A 1 118 ? 6.989 12.271 -5.811 1.00 96.69 118 SER A N 1
ATOM 952 C CA . SER A 1 118 ? 6.468 13.629 -6.002 1.00 96.69 118 SER A CA 1
ATOM 953 C C . SER A 1 118 ? 5.380 13.726 -7.073 1.00 96.69 118 SER A C 1
ATOM 955 O O . SER A 1 118 ? 4.557 14.641 -7.019 1.00 96.69 118 SER A O 1
ATOM 957 N N . ARG A 1 119 ? 5.316 12.769 -8.013 1.00 96.06 119 ARG A N 1
ATOM 958 C CA . ARG A 1 119 ? 4.268 12.718 -9.045 1.00 96.06 119 ARG A CA 1
ATOM 959 C C . ARG A 1 119 ? 2.887 12.453 -8.475 1.00 96.06 119 ARG A C 1
ATOM 961 O O . ARG A 1 119 ? 1.911 12.892 -9.080 1.00 96.06 119 ARG A O 1
ATOM 968 N N . VAL A 1 120 ? 2.813 11.761 -7.341 1.00 98.12 120 VAL A N 1
ATOM 969 C CA . VAL A 1 120 ? 1.570 11.534 -6.602 1.00 98.12 120 VAL A CA 1
ATOM 970 C C . VAL A 1 120 ? 1.378 12.649 -5.578 1.00 98.12 120 VAL A C 1
ATOM 972 O O . VAL A 1 120 ? 0.354 13.326 -5.591 1.00 98.12 120 VAL A O 1
ATOM 975 N N . THR A 1 121 ? 2.385 12.910 -4.740 1.00 98.12 121 THR A N 1
ATOM 976 C CA . THR A 1 121 ? 2.224 13.811 -3.584 1.00 98.12 121 THR A CA 1
ATOM 977 C C . THR A 1 121 ? 2.074 15.287 -3.950 1.00 98.12 121 THR A C 1
ATOM 979 O O . THR A 1 121 ? 1.519 16.055 -3.169 1.00 98.12 121 THR A O 1
ATOM 982 N N . SER A 1 122 ? 2.508 15.696 -5.147 1.00 96.94 122 SER A N 1
ATOM 983 C CA . SER A 1 122 ? 2.321 17.070 -5.640 1.00 96.94 122 SER A CA 1
ATOM 984 C C . SER A 1 122 ? 0.978 17.286 -6.345 1.00 96.94 122 SER A C 1
ATOM 986 O O . SER A 1 122 ? 0.706 18.403 -6.792 1.00 96.94 122 SER A O 1
ATOM 988 N N . GLN A 1 123 ? 0.146 16.248 -6.497 1.00 97.75 123 GLN A N 1
ATOM 989 C CA . GLN A 1 123 ? -1.156 16.413 -7.137 1.00 97.75 123 GLN A CA 1
ATOM 990 C C . GLN A 1 123 ? -2.099 17.266 -6.280 1.00 97.75 123 GLN A C 1
ATOM 992 O O . GLN A 1 123 ? -2.125 17.128 -5.051 1.00 97.75 123 GLN A O 1
ATOM 997 N N . PRO A 1 124 ? -2.937 18.111 -6.907 1.00 96.94 124 PRO A N 1
ATOM 998 C CA . PRO A 1 124 ? -3.970 18.844 -6.194 1.00 96.94 124 PRO A CA 1
ATOM 999 C C . PRO A 1 124 ? -4.885 17.906 -5.399 1.00 96.94 124 PRO A C 1
ATOM 1001 O O . PRO A 1 124 ? -5.462 16.973 -5.948 1.00 96.94 124 PRO A O 1
ATOM 1004 N N . GLY A 1 125 ? -5.047 18.187 -4.106 1.00 93.81 125 GLY A N 1
ATOM 1005 C CA . GLY A 1 125 ? -5.921 17.411 -3.226 1.00 93.81 125 GLY A CA 1
ATOM 1006 C C . GLY A 1 125 ? -5.290 16.153 -2.627 1.00 93.81 125 GLY A C 1
ATOM 1007 O O . GLY A 1 125 ? -5.979 15.473 -1.868 1.00 93.81 125 GLY A O 1
ATOM 1008 N N . CYS A 1 126 ? -4.012 15.863 -2.908 1.00 97.75 126 CYS A N 1
ATOM 1009 C CA . CYS A 1 126 ? -3.281 14.841 -2.163 1.00 97.75 126 CYS A CA 1
ATOM 1010 C C . CYS A 1 126 ? -3.218 15.236 -0.674 1.00 97.75 126 CYS A C 1
ATOM 1012 O O . CYS A 1 126 ? -2.833 16.373 -0.374 1.00 97.75 126 CYS A O 1
ATOM 1014 N N . PRO A 1 127 ? -3.605 14.346 0.258 1.00 93.75 127 PRO A N 1
ATOM 1015 C CA . PRO A 1 127 ? -3.449 14.604 1.685 1.00 93.75 127 PRO A CA 1
ATOM 1016 C C . PRO A 1 127 ? -1.969 14.585 2.093 1.00 93.75 127 PRO A C 1
ATOM 1018 O O . PRO A 1 127 ? -1.080 14.264 1.298 1.00 93.75 127 PRO A O 1
ATOM 1021 N N . GLN A 1 128 ? -1.708 14.929 3.353 1.00 93.50 128 GLN A N 1
ATOM 1022 C CA . GLN A 1 128 ? -0.382 14.777 3.937 1.00 93.50 128 GLN A CA 1
ATOM 1023 C C . GLN A 1 128 ? -0.001 13.290 3.990 1.00 93.50 128 GLN A C 1
ATOM 1025 O O . GLN A 1 128 ? -0.826 12.446 4.325 1.00 93.50 128 GLN A O 1
ATOM 1030 N N . ILE A 1 129 ? 1.258 12.987 3.673 1.00 98.06 129 ILE A N 1
ATOM 1031 C CA . ILE A 1 129 ? 1.844 11.659 3.860 1.00 98.06 129 ILE A CA 1
ATOM 1032 C C . ILE A 1 129 ? 2.738 11.720 5.098 1.00 98.06 129 ILE A C 1
ATOM 1034 O O . ILE A 1 129 ? 3.659 12.535 5.157 1.00 98.06 129 ILE A O 1
ATOM 1038 N N . ASP A 1 130 ? 2.445 10.888 6.091 1.00 96.94 130 ASP A N 1
ATOM 1039 C CA . ASP A 1 130 ? 3.091 10.884 7.404 1.00 96.94 130 ASP A CA 1
ATOM 1040 C C . ASP A 1 130 ? 4.484 10.251 7.380 1.00 96.94 130 ASP A C 1
ATOM 1042 O O . ASP A 1 130 ? 5.368 10.674 8.124 1.00 96.94 130 ASP A O 1
ATOM 1046 N N . VAL A 1 131 ? 4.699 9.257 6.511 1.00 98.19 131 VAL A N 1
ATOM 1047 C CA . VAL A 1 131 ? 6.006 8.614 6.326 1.00 98.19 131 VAL A CA 1
ATOM 1048 C C . VAL A 1 131 ? 6.276 8.312 4.854 1.00 98.19 131 VAL A C 1
ATOM 1050 O O . VAL A 1 131 ? 5.422 7.791 4.143 1.00 98.19 131 VAL A O 1
ATOM 1053 N N . ILE A 1 132 ? 7.479 8.627 4.380 1.00 98.69 132 ILE A N 1
ATOM 1054 C CA . ILE A 1 132 ? 7.933 8.290 3.027 1.00 98.69 132 ILE A CA 1
ATOM 1055 C C . ILE A 1 132 ? 9.283 7.596 3.153 1.00 98.69 132 ILE A C 1
ATOM 1057 O O . ILE A 1 132 ? 10.250 8.207 3.605 1.00 98.69 132 ILE A O 1
ATOM 1061 N N . ILE A 1 133 ? 9.345 6.334 2.738 1.00 98.62 133 ILE A N 1
ATOM 1062 C CA . ILE A 1 133 ? 10.569 5.541 2.664 1.00 98.62 133 ILE A CA 1
ATOM 1063 C C . ILE A 1 133 ? 10.805 5.181 1.202 1.00 98.62 133 ILE A C 1
ATOM 1065 O O . ILE A 1 133 ? 10.134 4.311 0.648 1.00 98.62 133 ILE A O 1
ATOM 1069 N N . THR A 1 134 ? 11.760 5.841 0.559 1.00 98.44 134 THR A N 1
ATOM 1070 C CA . THR A 1 134 ? 12.183 5.483 -0.795 1.00 98.44 134 THR A CA 1
ATOM 1071 C C . THR A 1 134 ? 13.388 4.536 -0.739 1.00 98.44 134 THR A C 1
ATOM 1073 O O . THR A 1 134 ? 13.920 4.193 0.329 1.00 98.44 134 THR A O 1
ATOM 1076 N N . ARG A 1 135 ? 13.874 4.110 -1.905 1.00 95.81 135 ARG A N 1
ATOM 1077 C CA . ARG A 1 135 ? 15.141 3.377 -2.028 1.00 95.81 135 ARG A CA 1
ATOM 1078 C C . ARG A 1 135 ? 16.321 4.163 -1.452 1.00 95.81 135 ARG A C 1
ATOM 1080 O O . ARG A 1 135 ? 17.265 3.551 -0.953 1.00 95.81 135 ARG A O 1
ATOM 1087 N N . GLU A 1 136 ? 16.284 5.492 -1.535 1.00 95.38 136 GLU A N 1
ATOM 1088 C CA . GLU A 1 136 ? 17.344 6.373 -1.036 1.00 95.38 136 GLU A CA 1
ATOM 1089 C C . GLU A 1 136 ? 17.409 6.346 0.498 1.00 95.38 136 GLU A C 1
ATOM 1091 O O . GLU A 1 136 ? 18.501 6.239 1.055 1.00 95.38 136 GLU A O 1
ATOM 1096 N N . GLU A 1 137 ? 16.257 6.336 1.179 1.00 96.56 137 GLU A N 1
ATOM 1097 C CA . GLU A 1 137 ? 16.182 6.236 2.642 1.00 96.56 137 GLU A CA 1
ATOM 1098 C C . GLU A 1 137 ? 16.552 4.841 3.144 1.00 96.56 137 GLU A C 1
ATOM 1100 O O . GLU A 1 137 ? 17.296 4.693 4.116 1.00 96.56 137 GLU A O 1
ATOM 1105 N N . SER A 1 138 ? 16.028 3.795 2.502 1.00 95.94 138 SER A N 1
ATOM 1106 C CA . SER A 1 138 ? 16.216 2.429 2.993 1.00 95.94 138 SER A CA 1
ATOM 1107 C C . SER A 1 138 ? 17.594 1.855 2.654 1.00 95.94 138 SER A C 1
ATOM 1109 O O . SER A 1 138 ? 18.118 1.010 3.391 1.00 95.94 138 SER A O 1
ATOM 1111 N N . GLY A 1 139 ? 18.199 2.278 1.539 1.00 95.69 139 GLY A N 1
ATOM 1112 C CA . GLY A 1 139 ? 19.443 1.719 1.005 1.00 95.69 139 GLY A CA 1
ATOM 1113 C C . GLY A 1 139 ? 19.337 0.251 0.566 1.00 95.69 139 GLY A C 1
ATOM 1114 O O . GLY A 1 139 ? 20.357 -0.383 0.304 1.00 95.69 139 GLY A O 1
ATOM 1115 N N . THR A 1 140 ? 18.124 -0.302 0.508 1.00 96.50 140 THR A N 1
ATOM 1116 C CA . THR A 1 140 ? 17.823 -1.695 0.136 1.00 96.50 140 THR A CA 1
ATOM 1117 C C . THR A 1 140 ? 16.614 -1.721 -0.805 1.00 96.50 140 THR A C 1
ATOM 1119 O O . THR A 1 140 ? 16.142 -0.668 -1.233 1.00 96.50 140 THR A O 1
ATOM 1122 N N . ARG A 1 141 ? 16.168 -2.911 -1.214 1.00 95.75 141 ARG A N 1
ATOM 1123 C CA . ARG A 1 141 ? 14.977 -3.111 -2.048 1.00 95.75 141 ARG A CA 1
ATOM 1124 C C . ARG A 1 141 ? 14.092 -4.176 -1.423 1.00 95.75 141 ARG A C 1
ATOM 1126 O O . ARG A 1 141 ? 14.623 -5.154 -0.893 1.00 95.75 141 ARG A O 1
ATOM 1133 N N . LYS A 1 142 ? 12.777 -4.053 -1.586 1.00 97.06 142 LYS A N 1
ATOM 1134 C CA . LYS A 1 142 ? 11.830 -5.141 -1.298 1.00 97.06 142 LYS A CA 1
ATOM 1135 C C . LYS A 1 142 ? 12.261 -6.407 -2.087 1.00 97.06 142 LYS A C 1
ATOM 1137 O O . LYS A 1 142 ? 12.661 -6.295 -3.255 1.00 97.06 142 LYS A O 1
ATOM 1142 N N . PRO A 1 143 ? 12.296 -7.618 -1.493 1.00 97.12 143 PRO A N 1
ATOM 1143 C CA . PRO A 1 143 ? 11.612 -8.055 -0.275 1.00 97.12 143 PRO A CA 1
ATOM 1144 C C . PRO A 1 143 ? 12.419 -7.909 1.027 1.00 97.12 143 PRO A C 1
ATOM 1146 O O . PRO A 1 143 ? 12.049 -8.497 2.040 1.00 97.12 143 PRO A O 1
ATOM 1149 N N . ASP A 1 144 ? 13.543 -7.180 1.027 1.00 98.06 144 ASP A N 1
ATOM 1150 C CA . ASP A 1 144 ? 14.222 -6.860 2.287 1.00 98.06 144 ASP A CA 1
ATOM 1151 C C . ASP A 1 144 ? 13.212 -6.180 3.238 1.00 98.06 144 ASP A C 1
ATOM 1153 O O . ASP A 1 144 ? 12.509 -5.268 2.797 1.00 98.06 144 ASP A O 1
ATOM 1157 N N . PRO A 1 145 ? 13.087 -6.608 4.509 1.00 97.88 145 PRO A N 1
ATOM 1158 C CA . PRO A 1 145 ? 12.120 -6.033 5.445 1.00 97.88 145 PRO A CA 1
ATOM 1159 C C . PRO A 1 145 ? 12.489 -4.621 5.914 1.00 97.88 145 PRO A C 1
ATOM 1161 O O . PRO A 1 145 ? 11.645 -3.925 6.481 1.00 97.88 145 PRO A O 1
ATOM 1164 N N . LYS A 1 146 ? 13.734 -4.172 5.713 1.00 98.31 146 LYS A N 1
ATOM 1165 C CA . LYS A 1 146 ? 14.240 -2.896 6.232 1.00 98.31 146 LYS A CA 1
ATOM 1166 C C . LYS A 1 146 ? 13.392 -1.672 5.844 1.00 98.31 146 LYS A C 1
ATOM 1168 O O . LYS A 1 146 ? 13.146 -0.855 6.730 1.00 98.31 146 LYS A O 1
ATOM 1173 N N . PRO A 1 147 ? 12.914 -1.497 4.593 1.00 98.44 147 PRO A N 1
ATOM 1174 C CA . PRO A 1 147 ? 12.036 -0.380 4.250 1.00 98.44 147 PRO A CA 1
ATOM 1175 C C . PRO A 1 147 ? 10.737 -0.378 5.073 1.00 98.44 147 PRO A C 1
ATOM 1177 O O . PRO A 1 147 ? 10.304 0.682 5.520 1.00 98.44 147 PRO A O 1
ATOM 1180 N N . MET A 1 148 ? 10.159 -1.557 5.338 1.00 98.44 148 MET A N 1
ATOM 1181 C CA . MET A 1 148 ? 8.952 -1.693 6.162 1.00 98.44 148 MET A CA 1
ATOM 1182 C C . MET A 1 148 ? 9.234 -1.368 7.632 1.00 98.44 148 MET A C 1
ATOM 1184 O O . MET A 1 148 ? 8.450 -0.671 8.267 1.00 98.44 148 MET A O 1
ATOM 1188 N N . GLN A 1 149 ? 10.375 -1.817 8.166 1.00 98.44 149 GLN A N 1
ATOM 1189 C CA . GLN A 1 149 ? 10.801 -1.507 9.538 1.00 98.44 149 GLN A CA 1
ATOM 1190 C C . GLN A 1 149 ? 10.965 0.001 9.750 1.00 98.44 149 GLN A C 1
ATOM 1192 O O . GLN A 1 149 ? 10.431 0.543 10.712 1.00 98.44 149 GLN A O 1
ATOM 1197 N N . LEU A 1 150 ? 11.629 0.690 8.816 1.00 98.56 150 LEU A N 1
ATOM 1198 C CA . LEU A 1 150 ? 11.786 2.146 8.865 1.00 98.56 150 LEU A CA 1
ATOM 1199 C C . LEU A 1 150 ? 10.439 2.875 8.803 1.00 98.56 150 LEU A C 1
ATOM 1201 O O . LEU A 1 150 ? 10.262 3.893 9.470 1.00 98.56 150 LEU A O 1
ATOM 1205 N N . ALA A 1 151 ? 9.484 2.359 8.026 1.00 98.31 151 ALA A N 1
ATOM 1206 C CA . ALA A 1 151 ? 8.145 2.932 7.958 1.00 98.31 151 ALA A CA 1
ATOM 1207 C C . ALA A 1 151 ? 7.391 2.777 9.289 1.00 98.31 151 ALA A C 1
ATOM 1209 O O . ALA A 1 151 ? 6.821 3.749 9.778 1.00 98.31 151 ALA A O 1
ATOM 1210 N N . LEU A 1 152 ? 7.437 1.589 9.905 1.00 96.19 152 LEU A N 1
ATOM 1211 C CA . LEU A 1 152 ? 6.846 1.333 11.225 1.00 96.19 152 LEU A CA 1
ATOM 1212 C C . LEU A 1 152 ? 7.471 2.221 12.311 1.00 96.19 152 LEU A C 1
ATOM 1214 O O . LEU A 1 152 ? 6.746 2.829 13.099 1.00 96.19 152 LEU A O 1
ATOM 1218 N N . GLU A 1 153 ? 8.800 2.361 12.313 1.00 96.56 153 GLU A N 1
ATOM 1219 C CA . GLU A 1 153 ? 9.523 3.269 13.212 1.00 96.56 153 GLU A CA 1
ATOM 1220 C C . GLU A 1 153 ? 9.104 4.732 13.010 1.00 96.56 153 GLU A C 1
ATOM 1222 O O . GLU A 1 153 ? 8.860 5.441 13.986 1.00 96.56 153 GLU A O 1
ATOM 1227 N N . GLY A 1 154 ? 8.983 5.178 11.755 1.00 94.88 154 GLY A N 1
ATOM 1228 C CA . GLY A 1 154 ? 8.552 6.535 11.413 1.00 94.88 154 GLY A CA 1
ATOM 1229 C C . GLY A 1 154 ? 7.110 6.842 11.826 1.00 94.88 154 GLY A C 1
ATOM 1230 O O . GLY A 1 154 ? 6.814 7.968 12.224 1.00 94.88 154 GLY A O 1
ATOM 1231 N N . LEU A 1 155 ? 6.228 5.841 11.780 1.00 90.31 155 LEU A N 1
ATOM 1232 C CA . LEU A 1 155 ? 4.836 5.952 12.225 1.00 90.31 155 LEU A CA 1
ATOM 1233 C C . LEU A 1 155 ? 4.684 5.828 13.747 1.00 90.31 155 LEU A C 1
ATOM 1235 O O . LEU A 1 155 ? 3.732 6.362 14.316 1.00 90.31 155 LEU A O 1
ATOM 1239 N N . GLY A 1 156 ? 5.607 5.125 14.409 1.00 88.69 156 GLY A N 1
ATOM 1240 C CA . GLY A 1 156 ? 5.478 4.755 15.817 1.00 88.69 156 GLY A CA 1
ATOM 1241 C C . GLY A 1 156 ? 4.341 3.757 16.064 1.00 88.69 156 GLY A C 1
ATOM 1242 O O . GLY A 1 156 ? 3.685 3.831 17.105 1.00 88.69 156 GLY A O 1
ATOM 1243 N N . LEU A 1 157 ? 4.084 2.864 15.102 1.00 82.81 157 LEU A N 1
ATOM 1244 C CA . LEU A 1 157 ? 3.027 1.851 15.153 1.00 82.81 157 LEU A CA 1
ATOM 1245 C C . LEU A 1 157 ? 3.607 0.435 15.097 1.00 82.81 157 LEU A C 1
ATOM 1247 O O . LEU A 1 157 ? 4.639 0.191 14.472 1.00 82.81 157 LEU A O 1
ATOM 1251 N N . ASP A 1 158 ? 2.890 -0.504 15.711 1.00 81.31 158 ASP A N 1
ATOM 1252 C CA . ASP A 1 158 ? 3.164 -1.933 15.585 1.00 81.31 158 ASP A CA 1
ATOM 1253 C C . ASP A 1 158 ? 2.636 -2.466 14.241 1.00 81.31 158 ASP A C 1
ATOM 1255 O O . ASP A 1 158 ? 1.652 -1.963 13.693 1.00 81.31 158 ASP A O 1
ATOM 1259 N N . ALA A 1 159 ? 3.266 -3.519 13.712 1.00 82.75 159 ALA A N 1
ATOM 1260 C CA . ALA A 1 159 ? 2.925 -4.084 12.402 1.00 82.75 159 ALA A CA 1
ATOM 1261 C C . ALA A 1 159 ? 1.472 -4.584 12.292 1.00 82.75 159 ALA A C 1
ATOM 1263 O O . ALA A 1 159 ? 0.903 -4.566 11.206 1.00 82.75 159 ALA A O 1
ATOM 1264 N N . ASP A 1 160 ? 0.849 -4.985 13.406 1.00 80.06 160 ASP A N 1
ATOM 1265 C CA . ASP A 1 160 ? -0.551 -5.435 13.448 1.00 80.06 160 ASP A CA 1
ATOM 1266 C C . ASP A 1 160 ? -1.574 -4.299 13.261 1.00 80.06 160 ASP A C 1
ATOM 1268 O O . ASP A 1 160 ? -2.767 -4.550 13.077 1.00 80.06 160 ASP A O 1
ATOM 1272 N N . SER A 1 161 ? -1.099 -3.056 13.310 1.00 79.38 161 SER A N 1
ATOM 1273 C CA . SER A 1 161 ? -1.883 -1.831 13.189 1.00 79.38 161 SER A CA 1
ATOM 1274 C C . SER A 1 161 ? -1.639 -1.125 11.849 1.00 79.38 161 SER A C 1
ATOM 1276 O O . SER A 1 161 ? -2.169 -0.040 11.607 1.00 79.38 161 SER A O 1
ATOM 1278 N N . VAL A 1 162 ? -0.847 -1.728 10.960 1.00 87.31 162 VAL A N 1
ATOM 1279 C CA . VAL A 1 162 ? -0.489 -1.163 9.657 1.00 87.31 162 VAL A CA 1
ATOM 1280 C C . VAL A 1 162 ? -0.833 -2.153 8.554 1.00 87.31 162 VAL A C 1
ATOM 1282 O O . VAL A 1 162 ? -0.624 -3.351 8.696 1.00 87.31 162 VAL A O 1
ATOM 1285 N N . ILE A 1 163 ? -1.374 -1.652 7.448 1.00 94.38 163 ILE A N 1
ATOM 1286 C CA . ILE A 1 163 ? -1.621 -2.443 6.241 1.00 94.38 163 ILE A CA 1
ATOM 1287 C C . ILE A 1 163 ? -0.698 -1.929 5.146 1.00 94.38 163 ILE A C 1
ATOM 1289 O O . ILE A 1 163 ? -0.604 -0.718 4.952 1.00 94.38 163 ILE A O 1
ATOM 1293 N N . TYR A 1 164 ? -0.045 -2.836 4.422 1.00 98.19 164 TYR A N 1
ATOM 1294 C CA . TYR A 1 164 ? 0.667 -2.491 3.194 1.00 98.19 164 TYR A CA 1
ATOM 1295 C C . TYR A 1 164 ? -0.198 -2.778 1.965 1.00 98.19 164 TYR A C 1
ATOM 1297 O O . TYR A 1 164 ? -0.915 -3.778 1.933 1.00 98.19 164 TYR A O 1
ATOM 1305 N N . VAL A 1 165 ? -0.107 -1.930 0.945 1.00 98.56 165 VAL A N 1
ATOM 1306 C CA . VAL A 1 165 ? -0.747 -2.116 -0.361 1.00 98.56 165 VAL A CA 1
ATOM 1307 C C . VAL A 1 165 ? 0.326 -2.061 -1.444 1.00 98.56 165 VAL A C 1
ATOM 1309 O O . VAL A 1 165 ? 1.038 -1.061 -1.539 1.00 98.56 165 VAL A O 1
ATOM 1312 N N . GLY A 1 166 ? 0.432 -3.114 -2.256 1.00 98.25 166 GLY A N 1
ATOM 1313 C CA . GLY A 1 166 ? 1.434 -3.216 -3.322 1.00 98.25 166 GLY A CA 1
ATOM 1314 C C . GLY A 1 166 ? 1.042 -4.201 -4.423 1.00 98.25 166 GLY A C 1
ATOM 1315 O O . GLY A 1 166 ? 0.191 -5.068 -4.218 1.00 98.25 166 GLY A O 1
ATOM 1316 N N . ASP A 1 167 ? 1.641 -4.064 -5.601 1.00 98.12 167 ASP A N 1
ATOM 1317 C CA . ASP A 1 167 ? 1.337 -4.852 -6.801 1.00 98.12 167 ASP A CA 1
ATOM 1318 C C . ASP A 1 167 ? 2.377 -5.942 -7.093 1.00 98.12 167 ASP A C 1
ATOM 1320 O O . ASP A 1 167 ? 2.267 -6.660 -8.090 1.00 98.12 167 ASP A O 1
ATOM 1324 N N . ASN A 1 168 ? 3.402 -6.097 -6.254 1.00 97.38 168 ASN A N 1
ATOM 1325 C CA . ASN A 1 168 ? 4.504 -7.019 -6.487 1.00 97.38 168 ASN A CA 1
ATOM 1326 C C . ASN A 1 168 ? 4.597 -8.112 -5.407 1.00 97.38 168 ASN A C 1
ATOM 1328 O O . ASN A 1 168 ? 4.460 -7.822 -4.222 1.00 97.38 168 ASN A O 1
ATOM 1332 N N . PRO A 1 169 ? 4.946 -9.366 -5.755 1.00 97.69 169 PRO A N 1
ATOM 1333 C CA . PRO A 1 169 ? 5.289 -10.392 -4.765 1.00 97.69 169 PRO A CA 1
ATOM 1334 C C . PRO A 1 169 ? 6.319 -9.933 -3.721 1.00 97.69 169 PRO A C 1
ATOM 1336 O O . PRO A 1 169 ? 6.193 -10.262 -2.544 1.00 97.69 169 PRO A O 1
ATOM 1339 N N . GLY A 1 170 ? 7.292 -9.106 -4.124 1.00 97.50 170 GLY A N 1
ATOM 1340 C CA . GLY A 1 170 ? 8.283 -8.544 -3.207 1.00 97.50 170 GLY A CA 1
ATOM 1341 C C . GLY A 1 170 ? 7.686 -7.641 -2.121 1.00 97.50 170 GLY A C 1
ATOM 1342 O O . GLY A 1 170 ? 8.262 -7.545 -1.039 1.00 97.50 170 GLY A O 1
ATOM 1343 N N . ASP A 1 171 ? 6.534 -7.018 -2.376 1.00 97.88 171 ASP A N 1
ATOM 1344 C CA . ASP A 1 171 ? 5.779 -6.248 -1.382 1.00 97.88 171 ASP A CA 1
ATOM 1345 C C . ASP A 1 171 ? 5.206 -7.146 -0.301 1.00 97.88 171 ASP A C 1
ATOM 1347 O O . ASP A 1 171 ? 5.364 -6.886 0.894 1.00 97.88 171 ASP A O 1
ATOM 1351 N N . ILE A 1 172 ? 4.561 -8.225 -0.749 1.00 97.25 172 ILE A N 1
ATOM 1352 C CA . ILE A 1 172 ? 3.928 -9.212 0.114 1.00 97.25 172 ILE A CA 1
ATOM 1353 C C . ILE A 1 172 ? 4.978 -9.835 1.035 1.00 97.25 172 ILE A C 1
ATOM 1355 O O . ILE A 1 172 ? 4.799 -9.880 2.251 1.00 97.25 172 ILE A O 1
ATOM 1359 N N . GLU A 1 173 ? 6.108 -10.250 0.460 1.00 97.88 173 GLU A N 1
ATOM 1360 C CA . GLU A 1 173 ? 7.228 -10.841 1.190 1.00 97.88 173 GLU A CA 1
ATOM 1361 C C . GLU A 1 173 ? 7.831 -9.864 2.215 1.00 97.88 173 GLU A C 1
ATOM 1363 O O . GLU A 1 173 ? 8.069 -10.249 3.363 1.00 97.88 173 GLU A O 1
ATOM 1368 N N . ALA A 1 174 ? 8.034 -8.593 1.840 1.00 98.00 174 ALA A N 1
ATOM 1369 C CA . ALA A 1 174 ? 8.574 -7.574 2.742 1.00 98.00 174 ALA A CA 1
ATOM 1370 C C . ALA A 1 174 ? 7.637 -7.279 3.924 1.00 98.00 174 ALA A C 1
ATOM 1372 O O . ALA A 1 174 ? 8.098 -7.177 5.064 1.00 98.00 174 ALA A O 1
ATOM 1373 N N . GLY A 1 175 ? 6.330 -7.142 3.673 1.00 95.56 175 GLY A N 1
ATOM 1374 C CA . GLY A 1 175 ? 5.340 -6.907 4.726 1.00 95.56 175 GLY A CA 1
ATOM 1375 C C . GLY A 1 175 ? 5.183 -8.115 5.652 1.00 95.56 175 GLY A C 1
ATOM 1376 O O . GLY A 1 175 ? 5.229 -7.974 6.877 1.00 95.56 175 GLY A O 1
ATOM 1377 N N . ALA A 1 176 ? 5.120 -9.324 5.086 1.00 90.19 176 ALA A N 1
ATOM 1378 C CA . ALA A 1 176 ? 5.045 -10.564 5.856 1.00 90.19 176 ALA A CA 1
ATOM 1379 C C . ALA A 1 176 ? 6.261 -10.753 6.779 1.00 90.19 176 ALA A C 1
ATOM 1381 O O . ALA A 1 176 ? 6.107 -11.181 7.924 1.00 90.19 176 ALA A O 1
ATOM 1382 N N . ALA A 1 177 ? 7.461 -10.375 6.326 1.00 96.44 177 ALA A N 1
ATOM 1383 C CA . ALA A 1 177 ? 8.692 -10.475 7.110 1.00 96.44 177 ALA A CA 1
ATOM 1384 C C . ALA A 1 177 ? 8.700 -9.610 8.388 1.00 96.44 177 ALA A C 1
ATOM 1386 O O . ALA A 1 177 ? 9.484 -9.884 9.300 1.00 96.44 177 ALA A O 1
ATOM 1387 N N . VAL A 1 178 ? 7.824 -8.602 8.487 1.00 94.19 178 VAL A N 1
ATOM 1388 C CA . VAL A 1 178 ? 7.631 -7.784 9.699 1.00 94.19 178 VAL A CA 1
ATOM 1389 C C . VAL A 1 178 ? 6.299 -8.053 10.412 1.00 94.19 178 VAL A C 1
ATOM 1391 O O . VAL A 1 178 ? 5.998 -7.393 11.401 1.00 94.19 178 VAL A O 1
ATOM 1394 N N . GLY A 1 179 ? 5.510 -9.028 9.948 1.00 85.19 179 GLY A N 1
ATOM 1395 C CA . GLY A 1 179 ? 4.199 -9.361 10.515 1.00 85.19 179 GLY A CA 1
ATOM 1396 C C . GLY A 1 179 ? 3.072 -8.402 10.117 1.00 85.19 179 GLY A C 1
ATOM 1397 O O . GLY A 1 179 ? 2.046 -8.365 10.793 1.00 85.19 179 GLY A O 1
ATOM 1398 N N . MET A 1 180 ? 3.258 -7.630 9.044 1.00 88.56 180 MET A N 1
ATOM 1399 C CA . MET A 1 180 ? 2.278 -6.673 8.534 1.00 88.56 180 MET A CA 1
ATOM 1400 C C . MET A 1 180 ? 1.372 -7.345 7.490 1.00 88.56 180 MET A C 1
ATOM 1402 O O . MET A 1 180 ? 1.892 -7.970 6.561 1.00 88.56 180 MET A O 1
ATOM 1406 N N . PRO A 1 181 ? 0.034 -7.240 7.596 1.00 86.88 181 PRO A N 1
ATOM 1407 C CA . PRO A 1 181 ? -0.862 -7.697 6.541 1.00 86.88 181 PRO A CA 1
ATOM 1408 C C . PRO A 1 181 ? -0.645 -6.892 5.256 1.00 86.88 181 PRO A C 1
ATOM 1410 O O . PRO A 1 181 ? -0.569 -5.661 5.281 1.00 86.88 181 PRO A O 1
ATOM 1413 N N . VAL A 1 182 ? -0.593 -7.599 4.127 1.00 94.19 182 VAL A N 1
ATOM 1414 C CA . VAL A 1 182 ? -0.422 -6.985 2.808 1.00 94.19 182 VAL A CA 1
ATOM 1415 C C . VAL A 1 182 ? -1.623 -7.280 1.923 1.00 94.19 182 VAL A C 1
ATOM 1417 O O . VAL A 1 182 ? -2.025 -8.436 1.777 1.00 94.19 182 VAL A O 1
ATOM 1420 N N . ILE A 1 183 ? -2.183 -6.230 1.331 1.00 97.06 183 ILE A N 1
ATOM 1421 C CA . ILE A 1 183 ? -3.202 -6.311 0.290 1.00 97.06 183 ILE A CA 1
ATOM 1422 C C . ILE A 1 183 ? -2.500 -6.167 -1.057 1.00 97.06 183 ILE A C 1
ATOM 1424 O O . ILE A 1 183 ? -1.850 -5.158 -1.327 1.00 97.06 183 ILE A O 1
ATOM 1428 N N . GLY A 1 184 ? -2.629 -7.193 -1.890 1.00 97.69 184 GLY A N 1
ATOM 1429 C CA . GLY A 1 184 ? -2.177 -7.148 -3.270 1.00 97.69 184 GLY A CA 1
ATOM 1430 C C . GLY A 1 184 ? -3.111 -6.294 -4.128 1.00 97.69 184 GLY A C 1
ATOM 1431 O O . GLY A 1 184 ? -4.324 -6.309 -3.918 1.00 97.69 184 GLY A O 1
ATOM 1432 N N . ILE A 1 185 ? -2.576 -5.592 -5.122 1.00 98.19 185 ILE A N 1
ATOM 1433 C CA . ILE A 1 185 ? -3.376 -4.912 -6.147 1.00 98.19 185 ILE A CA 1
ATOM 1434 C C . ILE A 1 185 ? -2.904 -5.294 -7.552 1.00 98.19 185 ILE A C 1
ATOM 1436 O O . ILE A 1 185 ? -1.708 -5.350 -7.818 1.00 98.19 185 ILE A O 1
ATOM 1440 N N . THR A 1 186 ? -3.827 -5.570 -8.475 1.00 97.62 186 THR A N 1
ATOM 1441 C CA . THR A 1 186 ? -3.487 -6.016 -9.844 1.00 97.62 186 THR A CA 1
ATOM 1442 C C . THR A 1 186 ? -3.462 -4.890 -10.875 1.00 97.62 186 THR A C 1
ATOM 1444 O O . THR A 1 186 ? -3.649 -5.122 -12.069 1.00 97.62 186 THR A O 1
ATOM 1447 N N . THR A 1 187 ? -3.246 -3.653 -10.431 1.00 97.12 187 THR A N 1
ATOM 1448 C CA . THR A 1 187 ? -3.052 -2.490 -11.309 1.00 97.12 187 THR A CA 1
ATOM 1449 C C . THR A 1 187 ? -1.662 -2.463 -11.953 1.00 97.12 187 THR A C 1
ATOM 1451 O O . THR A 1 187 ? -1.465 -1.787 -12.964 1.00 97.12 187 THR A O 1
ATOM 1454 N N . GLY A 1 188 ? -0.708 -3.211 -11.391 1.00 94.75 188 GLY A N 1
ATOM 1455 C CA . GLY A 1 188 ? 0.610 -3.465 -11.964 1.00 94.75 188 GLY A CA 1
ATOM 1456 C C . GLY A 1 188 ? 0.680 -4.751 -12.803 1.00 94.75 188 GLY A C 1
ATOM 1457 O O . GLY A 1 188 ? -0.340 -5.287 -13.235 1.00 94.75 188 GLY A O 1
ATOM 1458 N N . PRO A 1 189 ? 1.889 -5.271 -13.081 1.00 94.19 189 PRO A N 1
ATOM 1459 C CA . PRO A 1 189 ? 2.067 -6.407 -13.982 1.00 94.19 189 PRO A CA 1
ATOM 1460 C C . PRO A 1 189 ? 1.800 -7.783 -13.342 1.00 94.19 189 PRO A C 1
ATOM 1462 O O . PRO A 1 189 ? 1.760 -8.787 -14.062 1.00 94.19 189 PRO A O 1
ATOM 1465 N N . SER A 1 190 ? 1.650 -7.863 -12.018 1.00 97.12 190 SER A N 1
ATOM 1466 C CA . SER A 1 190 ? 1.396 -9.124 -11.312 1.00 97.12 190 SER A CA 1
ATOM 1467 C C . SER A 1 190 ? -0.080 -9.517 -11.356 1.00 97.12 190 SER A C 1
ATOM 1469 O O . SER A 1 190 ? -0.977 -8.680 -11.396 1.00 97.12 190 SER A O 1
ATOM 1471 N N . THR A 1 191 ? -0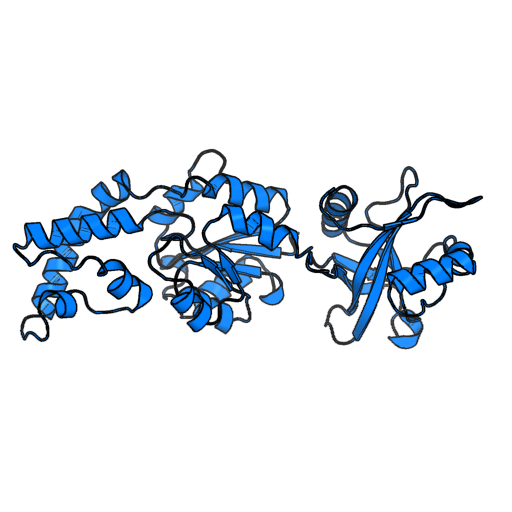.339 -10.821 -11.327 1.00 95.94 191 THR A N 1
ATOM 1472 C CA . THR A 1 191 ? -1.694 -11.386 -11.320 1.00 95.94 191 THR A CA 1
ATOM 1473 C C . THR A 1 191 ? -2.158 -11.728 -9.905 1.00 95.94 191 THR A C 1
ATOM 1475 O O . THR A 1 191 ? -1.346 -11.848 -8.987 1.00 95.94 191 THR A O 1
ATOM 1478 N N . HIS A 1 192 ? -3.459 -11.997 -9.747 1.00 95.75 192 HIS A N 1
ATOM 1479 C CA . HIS A 1 192 ? -4.018 -12.592 -8.524 1.00 95.75 192 HIS A CA 1
ATOM 1480 C C . HIS A 1 192 ? -3.249 -13.838 -8.066 1.00 95.75 192 HIS A C 1
ATOM 1482 O O . HIS A 1 192 ? -2.976 -13.983 -6.879 1.00 95.75 192 HIS A O 1
ATOM 1488 N N . GLU A 1 193 ? -2.870 -14.723 -8.995 1.00 94.94 193 GLU A N 1
ATOM 1489 C CA . GLU A 1 193 ? -2.126 -15.948 -8.674 1.00 94.94 193 GLU A CA 1
ATOM 1490 C C . GLU A 1 193 ? -0.727 -15.639 -8.128 1.00 94.94 193 GLU A C 1
ATOM 1492 O O . GLU A 1 193 ? -0.321 -16.238 -7.135 1.00 94.94 193 GLU A O 1
ATOM 1497 N N . ASP A 1 194 ? -0.021 -14.670 -8.721 1.00 96.25 194 ASP A N 1
ATOM 1498 C CA . ASP A 1 194 ? 1.304 -14.253 -8.245 1.00 96.25 194 ASP A CA 1
ATOM 1499 C C . ASP A 1 194 ? 1.221 -13.695 -6.813 1.00 96.25 194 ASP A C 1
ATOM 1501 O O . ASP A 1 194 ? 2.012 -14.064 -5.944 1.00 96.25 194 ASP A O 1
ATOM 1505 N N . LEU A 1 195 ? 0.235 -12.829 -6.554 1.00 96.88 195 LEU A N 1
ATOM 1506 C CA . LEU A 1 195 ? 0.080 -12.125 -5.278 1.00 96.88 195 LEU A CA 1
ATOM 1507 C C . LEU A 1 195 ? -0.420 -13.048 -4.159 1.00 96.88 195 LEU A C 1
ATOM 1509 O O . LEU A 1 195 ? 0.129 -13.041 -3.055 1.00 96.88 195 LEU A O 1
ATOM 1513 N N . HIS A 1 196 ? -1.408 -13.900 -4.436 1.00 91.31 196 HIS A N 1
ATOM 1514 C CA . HIS A 1 196 ? -1.828 -14.927 -3.482 1.00 91.31 196 HIS A CA 1
ATOM 1515 C C . HIS A 1 196 ? -0.735 -15.969 -3.245 1.00 91.31 196 HIS A C 1
ATOM 1517 O O . HIS A 1 196 ? -0.540 -16.387 -2.104 1.00 91.31 196 HIS A O 1
ATOM 1523 N N . GLY A 1 197 ? 0.006 -16.356 -4.288 1.00 90.62 197 GLY A N 1
ATOM 1524 C CA . GLY A 1 197 ? 1.148 -17.262 -4.176 1.00 90.62 197 GLY A CA 1
ATOM 1525 C C . GLY A 1 197 ? 2.246 -16.727 -3.252 1.00 90.62 197 GLY A C 1
ATOM 1526 O O . GLY A 1 197 ? 2.866 -17.509 -2.533 1.00 90.62 197 GLY A O 1
ATOM 1527 N N . ALA A 1 198 ? 2.430 -15.404 -3.212 1.00 92.81 198 ALA A N 1
ATOM 1528 C CA . ALA A 1 198 ? 3.348 -14.723 -2.298 1.00 92.81 198 ALA A CA 1
ATOM 1529 C C . ALA A 1 198 ? 2.796 -14.550 -0.866 1.00 92.81 198 ALA A C 1
ATOM 1531 O O . ALA A 1 198 ? 3.548 -14.193 0.038 1.00 92.81 198 ALA A O 1
ATOM 1532 N N . GLY A 1 199 ? 1.504 -14.821 -0.637 1.00 88.00 199 GLY A N 1
ATOM 1533 C CA . GLY A 1 199 ? 0.866 -14.759 0.682 1.00 88.00 199 GLY A CA 1
ATOM 1534 C C . GLY A 1 199 ? 0.033 -13.504 0.960 1.00 88.00 199 GLY A C 1
ATOM 1535 O O . GLY A 1 199 ? -0.163 -13.168 2.128 1.00 88.00 199 GLY A O 1
ATOM 1536 N N . ALA A 1 200 ? -0.456 -12.805 -0.072 1.00 90.06 200 ALA A N 1
ATOM 1537 C CA . ALA A 1 200 ? -1.306 -11.628 0.115 1.00 90.06 200 ALA A CA 1
ATOM 1538 C C . ALA A 1 200 ? -2.570 -11.981 0.919 1.00 90.06 200 ALA A C 1
ATOM 1540 O O . ALA A 1 200 ? -3.238 -12.983 0.643 1.00 90.06 200 ALA A O 1
ATOM 1541 N N . ALA A 1 201 ? -2.915 -11.141 1.899 1.00 83.94 201 ALA A N 1
ATOM 1542 C CA . ALA A 1 201 ? -4.077 -11.339 2.768 1.00 83.94 201 ALA A CA 1
ATOM 1543 C C . ALA A 1 201 ? -5.403 -11.154 2.012 1.00 83.94 201 ALA A C 1
ATOM 1545 O O . ALA A 1 201 ? -6.398 -11.813 2.309 1.00 83.94 201 ALA A O 1
ATOM 1546 N N . ALA A 1 202 ? -5.397 -10.261 1.027 1.00 88.62 202 ALA A N 1
ATOM 1547 C CA . ALA A 1 202 ? -6.451 -10.047 0.048 1.00 88.62 202 ALA A CA 1
ATOM 1548 C C . ALA A 1 202 ? -5.814 -9.516 -1.240 1.00 88.62 202 ALA A C 1
ATOM 1550 O O . ALA A 1 202 ? -4.689 -9.014 -1.203 1.00 88.62 202 ALA A O 1
ATOM 1551 N N . VAL A 1 203 ? -6.530 -9.606 -2.358 1.00 92.50 203 VAL A N 1
ATOM 1552 C CA . VAL A 1 203 ? -6.125 -8.992 -3.624 1.00 92.50 203 VAL A CA 1
ATOM 1553 C C . VAL A 1 203 ? -7.315 -8.225 -4.196 1.00 92.50 203 VAL A C 1
ATOM 1555 O O . VAL A 1 2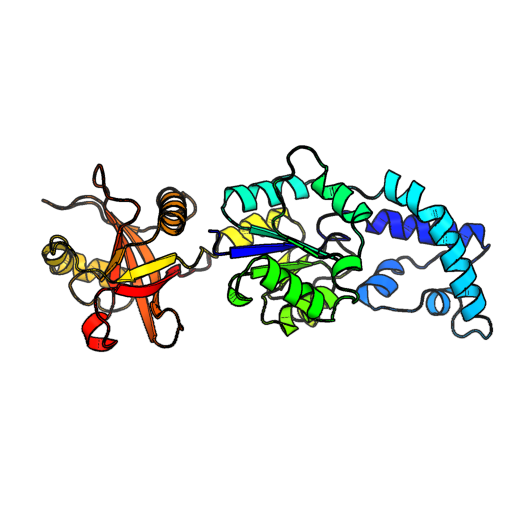03 ? -8.433 -8.739 -4.172 1.00 92.50 203 VAL A O 1
ATOM 1558 N N . VAL A 1 204 ? -7.080 -7.001 -4.665 1.00 94.69 204 VAL A N 1
ATOM 1559 C CA . VAL A 1 204 ? -8.091 -6.115 -5.267 1.00 94.69 204 VAL A CA 1
ATOM 1560 C C . VAL A 1 204 ? -7.685 -5.690 -6.677 1.00 94.69 204 VAL A C 1
ATOM 1562 O O . VAL A 1 204 ? -6.496 -5.674 -7.002 1.00 94.69 204 VAL A O 1
ATOM 1565 N N . ASP A 1 205 ? -8.658 -5.312 -7.505 1.00 95.25 205 ASP A N 1
ATOM 1566 C CA . ASP A 1 205 ? -8.392 -4.910 -8.895 1.00 95.25 205 ASP A CA 1
ATOM 1567 C C . ASP A 1 205 ? -8.212 -3.387 -9.060 1.00 95.25 205 ASP A C 1
ATOM 1569 O O . ASP A 1 205 ? -7.778 -2.915 -10.113 1.00 95.25 205 ASP A O 1
ATOM 1573 N N . SER A 1 206 ? -8.531 -2.602 -8.025 1.00 96.19 206 SER A N 1
ATOM 1574 C CA . SER A 1 206 ? -8.478 -1.134 -8.038 1.00 96.19 206 SER A CA 1
ATOM 1575 C C . SER A 1 206 ? -8.247 -0.536 -6.646 1.00 96.19 206 SER A C 1
ATOM 1577 O O . SER A 1 206 ? -8.533 -1.168 -5.625 1.00 96.19 206 SER A O 1
ATOM 1579 N N . LEU A 1 207 ? -7.769 0.715 -6.576 1.00 96.00 207 LEU A N 1
ATOM 1580 C CA . LEU A 1 207 ? -7.611 1.415 -5.295 1.00 96.00 207 LEU A CA 1
ATOM 1581 C C . LEU A 1 207 ? -8.979 1.707 -4.663 1.00 96.00 207 LEU A C 1
ATOM 1583 O O . LEU A 1 207 ? -9.124 1.652 -3.441 1.00 96.00 207 LEU A O 1
ATOM 1587 N N . ALA A 1 208 ? -10.006 1.977 -5.472 1.00 92.56 208 ALA A N 1
ATOM 1588 C CA . ALA A 1 208 ? -11.369 2.204 -5.000 1.00 92.56 208 ALA A CA 1
ATOM 1589 C C . ALA A 1 208 ? -11.927 1.021 -4.184 1.00 92.56 208 ALA A C 1
ATOM 1591 O O . ALA A 1 208 ? -12.613 1.234 -3.177 1.00 92.56 208 ALA A O 1
ATOM 1592 N N . GLU A 1 209 ? -11.601 -0.220 -4.551 1.00 90.81 209 GLU A N 1
ATOM 1593 C CA . GLU A 1 209 ? -12.002 -1.418 -3.802 1.00 90.81 209 GLU A CA 1
ATOM 1594 C C . GLU A 1 209 ? -11.411 -1.471 -2.391 1.00 90.81 209 GLU A C 1
ATOM 1596 O O . GLU A 1 209 ? -12.081 -1.960 -1.477 1.00 90.81 209 GLU A O 1
ATOM 1601 N N . LEU A 1 210 ? -10.226 -0.884 -2.164 1.00 89.38 210 LEU A N 1
ATOM 1602 C CA . LEU A 1 210 ? -9.634 -0.780 -0.825 1.00 89.38 210 LEU A CA 1
ATOM 1603 C C . LEU A 1 210 ? -10.573 -0.058 0.133 1.00 89.38 210 LEU A C 1
ATOM 1605 O O . LEU A 1 210 ? -10.700 -0.458 1.286 1.00 89.38 210 LEU A O 1
ATOM 1609 N N . THR A 1 211 ? -11.263 0.986 -0.334 1.00 83.31 211 THR A N 1
ATOM 1610 C CA . THR A 1 211 ? -12.205 1.727 0.515 1.00 83.31 211 THR A CA 1
ATOM 1611 C C . THR A 1 211 ? -13.365 0.845 0.964 1.00 83.31 211 THR A C 1
ATOM 1613 O O . THR A 1 211 ? -13.851 1.003 2.075 1.00 83.31 211 THR A O 1
ATOM 1616 N N . SER A 1 212 ? -13.792 -0.122 0.150 1.00 76.75 212 SER A N 1
ATOM 1617 C CA . SER A 1 212 ? -14.855 -1.066 0.517 1.00 76.75 212 SER A CA 1
ATOM 1618 C C . SER A 1 212 ? -14.341 -2.178 1.427 1.00 76.75 212 SER A C 1
ATOM 1620 O O . SER A 1 212 ? -15.006 -2.536 2.396 1.00 76.75 212 SER A O 1
ATOM 1622 N N . LEU A 1 213 ? -13.137 -2.677 1.153 1.00 75.12 213 LEU A N 1
ATOM 1623 C CA . LEU A 1 213 ? -12.486 -3.728 1.929 1.00 75.12 213 LEU A CA 1
ATOM 1624 C C . LEU A 1 213 ? -12.108 -3.252 3.341 1.00 75.12 213 LEU A C 1
ATOM 1626 O O . LEU A 1 213 ? -12.360 -3.940 4.328 1.00 75.12 213 LEU A O 1
ATOM 1630 N N . LEU A 1 214 ? -11.542 -2.049 3.451 1.00 70.69 214 LEU A N 1
ATOM 1631 C CA . LEU A 1 214 ? -11.035 -1.483 4.704 1.00 70.69 214 LEU A CA 1
ATOM 1632 C C . LEU A 1 214 ? -12.084 -0.699 5.498 1.00 70.69 214 LEU A C 1
ATOM 1634 O O . LEU A 1 214 ? -11.867 -0.428 6.677 1.00 70.69 214 LEU A O 1
ATOM 1638 N N . ARG A 1 215 ? -13.269 -0.449 4.923 1.00 58.59 215 ARG A N 1
ATOM 1639 C CA . ARG A 1 215 ? -14.473 -0.052 5.682 1.00 58.59 215 ARG A CA 1
ATOM 1640 C C . ARG A 1 215 ? -14.843 -1.052 6.785 1.00 58.59 215 ARG A C 1
ATOM 1642 O O . ARG A 1 215 ? -15.594 -0.698 7.687 1.00 58.59 215 ARG A O 1
ATOM 1649 N N . LEU A 1 216 ? -14.343 -2.289 6.707 1.00 42.59 216 LEU A N 1
ATOM 1650 C CA . LEU A 1 216 ? -14.755 -3.416 7.548 1.00 42.59 216 LEU A CA 1
ATOM 1651 C C . LEU A 1 216 ? -13.783 -3.760 8.689 1.00 42.59 216 LEU A C 1
ATOM 1653 O O . LEU A 1 216 ? -14.076 -4.667 9.466 1.00 42.59 216 LEU A O 1
ATOM 1657 N N . SER A 1 217 ? -12.684 -3.016 8.853 1.00 44.28 217 SER A N 1
ATOM 1658 C CA . SER A 1 217 ? -11.747 -3.195 9.973 1.00 44.28 217 SER A CA 1
ATOM 1659 C C . SER A 1 217 ? -11.658 -1.920 10.806 1.00 44.28 217 SER A C 1
ATOM 1661 O O . SER A 1 217 ? -10.820 -1.059 10.538 1.00 44.28 217 SER A O 1
ATOM 1663 N N . PRO A 1 218 ? -12.526 -1.759 11.819 1.00 49.28 218 PRO A N 1
ATOM 1664 C CA . PRO A 1 218 ? -12.512 -0.561 12.632 1.00 49.28 218 PRO A CA 1
ATOM 1665 C C . PRO A 1 218 ? -11.266 -0.531 13.528 1.00 49.28 218 PRO A C 1
ATOM 1667 O O . PRO A 1 218 ? -10.836 -1.582 14.021 1.00 49.28 218 PRO A O 1
ATOM 1670 N N . PRO A 1 219 ? -10.721 0.659 13.813 1.00 60.47 219 PRO A N 1
ATOM 1671 C CA . PRO A 1 219 ? -9.594 0.834 14.711 1.00 60.47 219 PRO A CA 1
ATOM 1672 C C . PRO A 1 219 ? -9.826 0.184 16.083 1.00 60.47 219 PRO A C 1
ATOM 1674 O O . PRO A 1 219 ? -10.906 0.296 16.670 1.00 60.47 219 PRO A O 1
ATOM 1677 N N . VAL A 1 220 ? -8.786 -0.453 16.634 1.00 66.62 220 VAL A N 1
ATOM 1678 C CA . VAL A 1 220 ? -8.705 -0.759 18.066 1.00 66.62 220 VAL A CA 1
ATOM 1679 C C . VAL A 1 220 ? -8.730 0.555 18.834 1.00 66.62 220 VAL A C 1
ATOM 1681 O O . VAL A 1 220 ? -7.865 1.417 18.686 1.00 66.62 220 VAL A O 1
ATOM 1684 N N . ILE A 1 221 ? -9.733 0.681 19.686 1.00 78.81 221 ILE A N 1
ATOM 1685 C CA . ILE A 1 221 ? -9.925 1.793 20.607 1.00 78.81 221 ILE A CA 1
ATOM 1686 C C . ILE A 1 221 ? -9.259 1.408 21.926 1.00 78.81 221 ILE A C 1
ATOM 1688 O O . ILE A 1 221 ? -9.514 0.328 22.451 1.00 78.81 221 ILE A O 1
ATOM 1692 N N . SER A 1 222 ? -8.431 2.288 22.488 1.00 83.31 222 SER A N 1
AT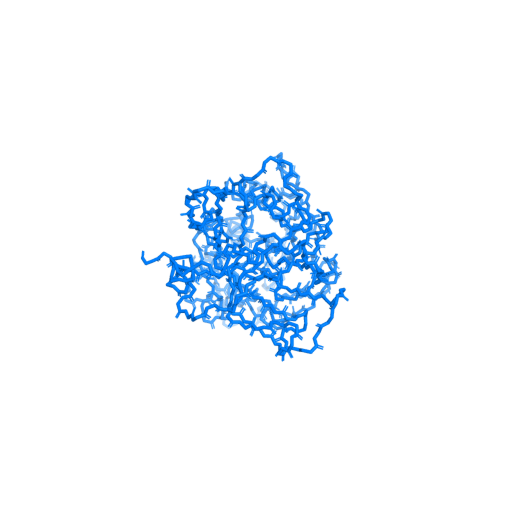OM 1693 C CA . SER A 1 222 ? -7.817 2.064 23.805 1.00 83.31 222 SER A CA 1
ATOM 1694 C C . SER A 1 222 ? -8.416 2.982 24.869 1.00 83.31 222 SER A C 1
ATOM 1696 O O . SER A 1 222 ? -8.637 4.170 24.622 1.00 83.31 222 SER A O 1
ATOM 1698 N N . GLY A 1 223 ? -8.642 2.453 26.070 1.00 89.69 223 GLY A N 1
ATOM 1699 C CA . GLY A 1 223 ? -9.138 3.218 27.212 1.00 89.69 223 GLY A CA 1
ATOM 1700 C C . GLY A 1 223 ? -8.668 2.650 28.546 1.00 89.69 223 GLY A C 1
ATOM 1701 O O . GLY A 1 223 ? -8.342 1.471 28.656 1.00 89.69 223 GLY A O 1
ATOM 1702 N N . SER A 1 224 ? -8.637 3.492 29.573 1.00 92.81 224 SER A N 1
ATOM 1703 C CA . SER A 1 224 ? -8.352 3.085 30.946 1.00 92.81 224 SER A CA 1
ATOM 1704 C C . SER A 1 224 ? -9.641 2.705 31.655 1.00 92.81 224 SER A C 1
ATOM 1706 O O . SER A 1 224 ? -10.607 3.472 31.663 1.00 92.81 224 SER A O 1
ATOM 1708 N N . LEU A 1 225 ? -9.643 1.535 32.285 1.00 94.94 225 LEU A N 1
ATOM 1709 C CA . LEU A 1 225 ? -10.749 1.059 33.104 1.00 94.94 225 LEU A CA 1
ATOM 1710 C C . LEU A 1 225 ? -11.093 2.078 34.200 1.00 94.94 225 LEU A C 1
ATOM 1712 O O . LEU A 1 225 ? -10.211 2.582 34.888 1.00 94.94 225 LEU A O 1
ATOM 1716 N N . THR A 1 226 ? -12.374 2.385 34.380 1.00 93.25 226 THR A N 1
ATOM 1717 C CA . THR A 1 226 ? -12.837 3.338 35.394 1.00 93.25 226 THR A CA 1
ATOM 1718 C C . THR A 1 226 ? -14.107 2.848 36.076 1.00 93.25 226 THR A C 1
ATOM 1720 O O . THR A 1 226 ? -14.842 1.993 35.564 1.00 93.25 226 THR A O 1
ATOM 1723 N N . GLN A 1 227 ? -14.362 3.344 37.279 1.00 87.50 227 GLN A N 1
ATOM 1724 C CA . GLN A 1 227 ? -15.602 3.086 37.981 1.00 87.50 227 GLN A CA 1
ATOM 1725 C C . GLN A 1 227 ? -16.776 3.827 37.317 1.00 87.50 227 GLN A C 1
ATOM 1727 O O . GLN A 1 227 ? -16.765 5.041 37.131 1.00 87.50 227 GLN A O 1
ATOM 1732 N N . GLY A 1 228 ? -17.824 3.080 36.962 1.00 79.12 228 GLY A N 1
ATOM 1733 C CA . GLY A 1 228 ? -19.062 3.658 36.443 1.00 79.12 228 GLY A CA 1
ATOM 1734 C C . GLY A 1 228 ? -19.917 4.293 37.542 1.00 79.12 228 GLY A C 1
ATOM 1735 O O . GLY A 1 228 ? -19.836 3.918 38.710 1.00 79.12 228 GLY A O 1
ATOM 1736 N N . LEU A 1 229 ? -20.827 5.186 37.150 1.00 73.19 229 LEU A N 1
ATOM 1737 C CA . LEU A 1 229 ? -21.784 5.849 38.054 1.00 73.19 229 LEU A CA 1
ATOM 1738 C C . LEU A 1 229 ? -22.863 4.904 38.625 1.00 73.19 229 LEU A C 1
ATOM 1740 O O . LEU A 1 229 ? -23.741 5.339 39.362 1.00 73.19 229 LEU A O 1
ATOM 1744 N N . GLY A 1 230 ? -22.854 3.622 38.245 1.00 69.94 230 GLY A N 1
ATOM 1745 C CA . GLY A 1 230 ? -23.818 2.617 38.706 1.00 69.94 230 GLY A CA 1
ATOM 1746 C C . GLY A 1 230 ? -25.222 2.736 38.102 1.00 69.94 230 GLY A C 1
ATOM 1747 O O . GLY A 1 230 ? -26.062 1.881 38.366 1.00 69.94 230 GLY A O 1
ATOM 1748 N N . VAL A 1 231 ? -25.483 3.732 37.253 1.00 68.88 231 VAL A N 1
ATOM 1749 C CA . VAL A 1 231 ? -26.816 4.013 36.685 1.00 68.88 231 VAL A CA 1
ATOM 1750 C C . VAL A 1 231 ? -27.297 2.897 35.744 1.00 68.88 231 VAL A C 1
ATOM 1752 O O . VAL A 1 231 ? -28.456 2.494 35.802 1.00 68.88 231 VAL A O 1
ATOM 1755 N N . ALA A 1 232 ? -26.396 2.315 34.946 1.00 65.75 232 ALA A N 1
ATOM 1756 C CA . ALA A 1 232 ? -26.709 1.220 34.021 1.00 65.75 232 ALA A CA 1
ATOM 1757 C C . ALA A 1 232 ? -26.878 -0.159 34.705 1.00 65.75 232 ALA A C 1
ATOM 1759 O O . ALA A 1 232 ? -27.267 -1.139 34.061 1.00 65.75 232 ALA A O 1
ATOM 1760 N N . SER A 1 233 ? -26.610 -0.267 36.015 1.00 68.62 233 SER A N 1
ATOM 1761 C CA . SER A 1 233 ? -26.710 -1.544 36.740 1.00 68.62 233 SER A CA 1
ATOM 1762 C C . SER A 1 233 ? -28.149 -2.060 36.817 1.00 68.62 233 SER A C 1
ATOM 1764 O O . SER A 1 233 ? -28.380 -3.244 36.599 1.00 68.62 233 SER A O 1
ATOM 1766 N N . GLY A 1 234 ? -29.130 -1.175 37.031 1.00 71.75 234 GLY A N 1
ATOM 1767 C CA . GLY A 1 234 ? -30.546 -1.552 37.018 1.00 71.75 234 GLY A CA 1
ATOM 1768 C C . GLY A 1 234 ? -31.041 -1.957 35.626 1.00 71.75 234 GLY A C 1
ATOM 1769 O O . GLY A 1 234 ? -31.821 -2.895 35.499 1.00 71.75 234 GLY A O 1
ATOM 1770 N N . PHE A 1 235 ? -30.540 -1.295 34.578 1.00 79.88 235 PHE A N 1
ATOM 1771 C CA . PHE A 1 235 ? -30.880 -1.586 33.180 1.00 79.88 235 PHE A CA 1
ATOM 1772 C C . PHE A 1 235 ? -30.439 -2.999 32.766 1.00 79.88 235 PHE A C 1
ATOM 1774 O O . PHE A 1 235 ? -31.255 -3.813 32.345 1.00 79.88 235 PHE A O 1
ATOM 1781 N N . THR A 1 236 ? -29.162 -3.327 32.974 1.00 82.12 236 THR A N 1
ATOM 1782 C CA . THR A 1 236 ? -28.583 -4.642 32.628 1.00 82.12 236 THR A CA 1
ATOM 1783 C C . THR A 1 236 ? -29.054 -5.794 33.529 1.00 82.12 236 THR A C 1
ATOM 1785 O O . THR A 1 236 ? -28.733 -6.952 33.265 1.00 82.12 236 THR A O 1
ATOM 1788 N N . GLN A 1 237 ? -29.816 -5.516 34.592 1.00 85.00 237 GLN A N 1
ATOM 1789 C CA . GLN A 1 237 ? -30.441 -6.530 35.452 1.00 85.00 237 GLN A CA 1
ATOM 1790 C C . GLN A 1 237 ? -31.884 -6.861 35.055 1.00 85.00 237 GLN A C 1
ATOM 1792 O O . GLN A 1 237 ? -32.417 -7.885 35.484 1.00 85.00 237 GLN A O 1
ATOM 1797 N N . ALA A 1 238 ? -32.536 -6.029 34.240 1.00 86.69 238 ALA A N 1
ATOM 1798 C CA . ALA A 1 238 ? -33.898 -6.294 33.802 1.00 86.69 238 ALA A CA 1
ATOM 1799 C C . ALA A 1 238 ? -33.939 -7.537 32.893 1.00 86.69 238 ALA A C 1
ATOM 1801 O O . ALA A 1 238 ? -33.222 -7.614 31.899 1.00 86.69 238 ALA A O 1
ATOM 1802 N N . ALA A 1 239 ? -34.808 -8.506 33.205 1.00 86.94 239 ALA A N 1
ATOM 1803 C CA . ALA A 1 239 ? -34.809 -9.822 32.552 1.00 86.94 239 ALA A CA 1
ATOM 1804 C C . ALA A 1 239 ? -34.946 -9.761 31.017 1.00 86.94 239 ALA A C 1
ATOM 1806 O O . ALA A 1 239 ? -34.244 -10.471 30.302 1.00 86.94 239 ALA A O 1
ATOM 1807 N N . HIS A 1 240 ? -35.810 -8.879 30.504 1.00 86.19 240 HIS A N 1
ATOM 1808 C CA . HIS A 1 240 ? -35.997 -8.696 29.061 1.00 86.19 240 HIS A CA 1
ATOM 1809 C C . HIS A 1 240 ? -34.757 -8.087 28.382 1.00 86.19 240 HIS A C 1
ATOM 1811 O O . HIS A 1 240 ? -34.414 -8.483 27.271 1.00 86.19 240 HIS A O 1
ATOM 1817 N N . ILE A 1 241 ? -34.051 -7.181 29.068 1.00 87.69 241 ILE A N 1
ATOM 1818 C CA . ILE A 1 241 ? -32.797 -6.582 28.592 1.00 87.69 241 ILE A CA 1
ATOM 1819 C C . ILE A 1 241 ? -31.682 -7.629 28.589 1.00 87.69 241 ILE A C 1
ATOM 1821 O O . ILE A 1 241 ? -30.979 -7.771 27.592 1.00 87.69 241 ILE A O 1
ATOM 1825 N N . GLN A 1 242 ? -31.554 -8.420 29.660 1.00 89.19 242 GLN A N 1
ATOM 1826 C CA . GLN A 1 242 ? -30.578 -9.513 29.719 1.00 89.19 242 GLN A CA 1
ATOM 1827 C C . GLN A 1 242 ? -30.778 -10.524 28.601 1.00 89.19 242 GLN A C 1
ATOM 1829 O O . GLN A 1 242 ? -29.804 -10.945 27.978 1.00 89.19 242 GLN A O 1
ATOM 1834 N N . GLN A 1 243 ? -32.028 -10.903 28.333 1.00 89.31 243 GLN A N 1
ATOM 1835 C CA . GLN A 1 243 ? -32.346 -11.839 27.265 1.00 89.31 243 GLN A CA 1
ATOM 1836 C C . GLN A 1 243 ? -31.943 -11.280 25.896 1.00 89.31 243 GLN A C 1
ATOM 1838 O O . GLN A 1 243 ? -31.303 -11.991 25.123 1.00 89.31 243 GLN A O 1
ATOM 1843 N N . TRP A 1 244 ? -32.258 -10.012 25.619 1.00 90.12 244 TRP A N 1
ATOM 1844 C CA . TRP A 1 244 ? -31.900 -9.364 24.357 1.00 90.12 244 TRP A CA 1
ATOM 1845 C C . TRP A 1 244 ? -30.381 -9.238 24.178 1.00 90.12 244 TRP A C 1
ATOM 1847 O O . TRP A 1 244 ? -29.846 -9.642 23.149 1.00 90.12 244 TRP A O 1
ATOM 1857 N N . LEU A 1 245 ? -29.664 -8.764 25.203 1.00 90.81 245 LEU A N 1
ATOM 1858 C CA . LEU A 1 245 ? -28.203 -8.630 25.165 1.00 90.81 245 LEU A CA 1
ATOM 1859 C C . LEU A 1 245 ? -27.505 -9.990 25.038 1.00 90.81 245 LEU A C 1
ATOM 1861 O O . LEU A 1 245 ? -26.525 -10.110 24.310 1.00 90.81 245 LEU A O 1
ATOM 1865 N N . THR A 1 246 ? -28.031 -11.027 25.696 1.00 91.38 246 THR A N 1
ATOM 1866 C CA . THR A 1 246 ? -27.530 -12.406 25.579 1.00 91.38 246 THR A CA 1
ATOM 1867 C C . THR A 1 246 ? -27.708 -12.950 24.163 1.00 91.38 246 THR A C 1
ATOM 1869 O O . THR A 1 246 ? -26.798 -13.575 23.625 1.00 91.38 246 THR A O 1
ATOM 1872 N N . GLN A 1 247 ? -28.864 -12.701 23.540 1.00 90.56 247 GLN A N 1
ATOM 1873 C CA . GLN A 1 247 ? -29.107 -13.083 22.146 1.00 90.56 247 GLN A CA 1
ATOM 1874 C C . GLN A 1 247 ? -28.161 -12.350 21.198 1.00 90.56 247 GLN A C 1
ATOM 1876 O O . GLN A 1 247 ? -27.589 -12.977 20.312 1.00 90.56 247 GLN A O 1
ATOM 1881 N N . LEU A 1 248 ? -27.961 -11.048 21.414 1.00 88.25 248 LEU A N 1
ATOM 1882 C CA . LEU A 1 248 ? -27.084 -10.235 20.583 1.00 88.25 248 LEU A CA 1
ATOM 1883 C C . LEU A 1 248 ? -25.606 -10.642 20.709 1.00 88.25 248 LEU A C 1
ATOM 1885 O O . LEU A 1 248 ? -24.897 -10.731 19.709 1.00 88.25 248 LEU A O 1
ATOM 1889 N N . LEU A 1 249 ? -25.134 -10.918 21.927 1.00 89.25 249 LEU A N 1
ATOM 1890 C CA . LEU A 1 249 ? -23.761 -11.366 22.163 1.00 89.25 249 LEU A CA 1
ATOM 1891 C C . LEU A 1 249 ? -23.544 -12.837 21.753 1.00 89.25 249 LEU A C 1
ATOM 1893 O O . LEU A 1 249 ? -22.414 -13.252 21.505 1.00 89.25 249 LEU A O 1
ATOM 1897 N N . GLY A 1 250 ? -24.617 -13.631 21.684 1.00 91.00 250 GLY A N 1
ATOM 1898 C CA . GLY A 1 250 ? -24.577 -15.077 21.441 1.00 91.00 250 GLY A CA 1
ATOM 1899 C C . GLY A 1 250 ? -24.217 -15.911 22.678 1.00 91.00 250 GLY A C 1
ATOM 1900 O O . GLY A 1 250 ? -24.076 -17.127 22.576 1.00 91.00 250 GLY A O 1
ATOM 1901 N N . GLN A 1 251 ? -24.074 -15.279 23.846 1.00 92.25 251 GLN A N 1
ATOM 1902 C CA . GLN A 1 251 ? -23.746 -15.918 25.124 1.00 92.25 251 GLN A CA 1
ATOM 1903 C C . GLN A 1 251 ? -24.234 -15.069 26.310 1.00 92.25 251 GLN A C 1
ATOM 1905 O O . GLN A 1 251 ? -24.479 -13.871 26.134 1.00 92.25 251 GLN A O 1
ATOM 1910 N N . PRO A 1 252 ? -24.397 -15.657 27.514 1.00 92.69 252 PRO A N 1
ATOM 1911 C CA . PRO A 1 252 ? -24.879 -14.927 28.683 1.00 92.69 252 PRO A CA 1
ATOM 1912 C C . PRO A 1 252 ? -24.005 -13.718 29.022 1.00 92.69 252 PRO A C 1
ATOM 1914 O O . PRO A 1 252 ? -22.778 -13.810 29.016 1.00 92.69 252 PRO A O 1
ATOM 1917 N N . ILE A 1 253 ? -24.647 -12.599 29.357 1.00 93.06 253 ILE A N 1
ATOM 1918 C CA . ILE A 1 253 ? -23.953 -11.407 29.851 1.00 93.06 253 ILE A CA 1
ATOM 1919 C C . ILE A 1 253 ? -23.762 -11.451 31.369 1.00 93.06 253 ILE A C 1
ATOM 1921 O O . ILE A 1 253 ? -24.610 -11.957 32.107 1.00 93.06 253 ILE A O 1
ATOM 1925 N N . HIS A 1 254 ? -22.682 -10.842 31.851 1.00 90.94 254 HIS A N 1
ATOM 1926 C CA . HIS A 1 254 ? -22.532 -10.507 33.258 1.00 90.94 254 HIS A CA 1
ATOM 1927 C C . HIS A 1 254 ? -23.266 -9.184 33.554 1.00 90.94 254 HIS A C 1
ATOM 1929 O O . HIS A 1 254 ? -23.021 -8.193 32.862 1.00 90.94 254 HIS A O 1
ATOM 1935 N N . PRO A 1 255 ? -24.137 -9.114 34.581 1.00 87.38 255 PRO A N 1
ATOM 1936 C CA . PRO A 1 255 ? -24.863 -7.887 34.904 1.00 87.38 255 PRO A CA 1
ATOM 1937 C C . PRO A 1 255 ? -23.930 -6.715 35.242 1.00 87.38 255 PRO A C 1
ATOM 1939 O O . PRO A 1 255 ? -22.958 -6.861 35.986 1.00 87.38 255 PRO A O 1
ATOM 1942 N N . GLY A 1 256 ? -24.267 -5.527 34.748 1.00 88.81 256 GLY A N 1
ATOM 1943 C CA . GLY A 1 256 ? -23.473 -4.311 34.889 1.00 88.81 256 GLY A CA 1
ATOM 1944 C C . GLY A 1 256 ? -22.719 -3.929 33.617 1.00 88.81 256 GLY A C 1
ATOM 1945 O O . GLY A 1 256 ? -22.870 -4.529 32.557 1.00 88.81 256 GLY A O 1
ATOM 1946 N N . THR A 1 257 ? -21.908 -2.883 33.741 1.00 91.62 257 THR A N 1
ATOM 1947 C CA . THR A 1 257 ? -21.139 -2.305 32.633 1.00 91.62 257 THR A CA 1
ATOM 1948 C C . THR A 1 257 ? -19.677 -2.157 33.019 1.00 91.62 257 THR A C 1
ATOM 1950 O O . THR A 1 257 ? -19.366 -1.659 34.106 1.00 91.62 257 THR A O 1
ATOM 1953 N N . VAL A 1 258 ? -18.781 -2.487 32.101 1.00 93.44 258 VAL A N 1
ATOM 1954 C CA . VAL A 1 258 ? -17.376 -2.088 32.144 1.00 93.44 258 VAL A CA 1
ATOM 1955 C C . VAL A 1 258 ? -17.279 -0.682 31.564 1.00 93.44 258 VAL A C 1
ATOM 1957 O O . VAL A 1 258 ? -17.777 -0.434 30.474 1.00 93.44 258 VAL A O 1
ATOM 1960 N N . ASN A 1 259 ? -16.700 0.255 32.311 1.00 93.81 259 ASN A N 1
ATOM 1961 C CA . ASN A 1 259 ? -16.588 1.649 31.886 1.00 93.81 259 ASN A CA 1
ATOM 1962 C C . ASN A 1 259 ? -15.122 1.944 31.574 1.00 93.81 259 ASN A C 1
ATOM 1964 O O . ASN A 1 259 ? -14.267 1.624 32.399 1.00 93.81 259 ASN A O 1
ATOM 1968 N N . LEU A 1 260 ? -14.836 2.565 30.434 1.00 93.31 260 LEU A N 1
ATOM 1969 C CA . LEU A 1 260 ? -13.500 3.058 30.101 1.00 93.31 260 LEU A CA 1
ATOM 1970 C C . LEU A 1 260 ? -13.533 4.574 29.917 1.00 93.31 260 LEU A C 1
ATOM 1972 O O . LEU A 1 260 ? -14.473 5.100 29.324 1.00 93.31 260 LEU A O 1
ATOM 1976 N N . ASN A 1 261 ? -12.476 5.245 30.364 1.00 91.00 261 ASN A N 1
ATOM 1977 C CA . ASN A 1 261 ? -12.149 6.592 29.913 1.00 91.00 261 ASN A CA 1
ATOM 1978 C C . ASN A 1 261 ? -11.090 6.495 28.820 1.00 91.00 261 ASN A C 1
ATOM 1980 O O . ASN A 1 261 ? -10.067 5.833 29.000 1.00 91.00 261 ASN A O 1
ATOM 1984 N N . CYS A 1 262 ? -11.313 7.160 27.699 1.00 86.69 262 CYS A N 1
ATOM 1985 C CA . CYS A 1 262 ? -10.357 7.221 26.610 1.00 86.69 262 CYS A CA 1
ATOM 1986 C C . CYS A 1 262 ? -9.759 8.631 26.477 1.00 86.69 262 CYS A C 1
ATOM 1988 O O . CYS A 1 262 ? -10.279 9.604 27.022 1.00 86.69 262 CYS A O 1
ATOM 1990 N N . ASN A 1 263 ? -8.600 8.730 25.824 1.00 77.06 263 ASN A N 1
ATOM 1991 C CA . ASN A 1 263 ? -7.967 10.022 25.553 1.00 77.06 263 ASN A CA 1
ATOM 1992 C C . ASN A 1 263 ? -8.674 10.741 24.386 1.00 77.06 263 ASN A C 1
ATOM 1994 O O . ASN A 1 263 ? -9.484 10.137 23.682 1.00 77.06 263 ASN A O 1
ATOM 1998 N N . ASP A 1 264 ? -8.339 12.011 24.151 1.00 67.56 264 ASP A N 1
ATOM 1999 C CA . ASP A 1 264 ? -8.991 12.831 23.119 1.00 67.56 264 ASP A CA 1
ATOM 2000 C C . ASP A 1 264 ? -8.884 12.234 21.706 1.00 67.56 264 ASP A C 1
ATOM 2002 O O . ASP A 1 264 ? -9.827 12.332 20.920 1.00 67.56 264 ASP A O 1
ATOM 2006 N N . ALA A 1 265 ? -7.768 11.567 21.391 1.00 63.09 265 ALA A N 1
ATOM 2007 C CA . ALA A 1 265 ? -7.569 10.930 20.090 1.00 63.09 265 ALA A CA 1
ATOM 2008 C C . ALA A 1 265 ? -8.522 9.741 19.896 1.00 63.09 265 ALA A C 1
ATOM 2010 O O . ALA A 1 265 ? -9.202 9.640 18.876 1.00 63.09 265 ALA A O 1
ATOM 2011 N N . THR A 1 266 ? -8.634 8.875 20.902 1.00 70.69 266 THR A N 1
ATOM 2012 C CA . THR A 1 266 ? -9.588 7.768 20.887 1.00 70.69 266 THR A CA 1
ATOM 2013 C C . THR A 1 266 ? -11.036 8.270 20.882 1.00 70.69 266 THR A C 1
ATOM 2015 O O . THR A 1 266 ? -11.878 7.703 20.187 1.00 70.69 266 THR A O 1
ATOM 2018 N N . ALA A 1 267 ? -11.345 9.331 21.633 1.00 71.56 267 ALA A N 1
ATOM 2019 C CA . ALA A 1 267 ? -12.684 9.919 21.687 1.00 71.56 267 ALA A CA 1
ATOM 2020 C C . ALA A 1 267 ? -13.138 10.434 20.310 1.00 71.56 267 ALA A C 1
ATOM 2022 O O . ALA A 1 267 ? -14.300 10.286 19.930 1.00 71.56 267 ALA A O 1
ATOM 2023 N N . GLU A 1 268 ? -12.219 10.990 19.517 1.00 66.44 268 GLU A N 1
ATOM 2024 C CA . GLU A 1 268 ? -12.513 11.406 18.148 1.00 66.44 268 GLU A CA 1
ATOM 2025 C C . GLU A 1 268 ? -12.865 10.225 17.232 1.00 66.44 268 GLU A C 1
ATOM 2027 O O . GLU A 1 268 ? -13.858 10.293 16.506 1.00 66.44 268 GLU A O 1
ATOM 2032 N N . VAL A 1 269 ? -12.111 9.126 17.313 1.00 68.88 269 VAL A N 1
ATOM 2033 C CA . VAL A 1 269 ? -12.394 7.887 16.569 1.00 68.88 269 VAL A CA 1
ATOM 2034 C C . VAL A 1 269 ? -13.767 7.324 16.945 1.00 68.88 269 VAL A C 1
ATOM 2036 O O . VAL A 1 269 ? -14.584 7.020 16.075 1.00 68.88 269 VAL A O 1
ATOM 2039 N N . VAL A 1 270 ? -14.059 7.255 18.246 1.00 73.25 270 VAL A N 1
ATOM 2040 C CA . VAL A 1 270 ? -15.358 6.806 18.768 1.00 73.25 270 VAL A CA 1
ATOM 2041 C C . VAL A 1 270 ? -16.495 7.662 18.213 1.00 73.25 270 VAL A C 1
ATOM 2043 O O . VAL A 1 270 ? -17.505 7.113 17.772 1.00 73.25 270 VAL A O 1
ATOM 2046 N N . ARG A 1 271 ? -16.345 8.995 18.203 1.00 73.50 271 ARG A N 1
ATOM 2047 C CA . ARG A 1 271 ? -17.353 9.909 17.641 1.00 73.50 271 ARG A CA 1
ATOM 2048 C C . ARG A 1 271 ? -17.648 9.608 16.179 1.00 73.50 271 ARG A C 1
ATOM 2050 O O . ARG A 1 271 ? -18.816 9.561 15.801 1.00 73.50 271 ARG A O 1
ATOM 2057 N N . ARG A 1 272 ? -16.608 9.405 15.364 1.00 69.44 272 ARG A N 1
ATOM 2058 C CA . ARG A 1 272 ? -16.774 9.084 13.939 1.00 69.44 272 ARG A CA 1
ATOM 2059 C C . ARG A 1 272 ? -17.568 7.788 13.774 1.00 69.44 272 ARG A C 1
ATOM 2061 O O . ARG A 1 272 ? -18.580 7.795 13.084 1.00 69.44 272 ARG A O 1
ATOM 2068 N N . HIS A 1 273 ? -17.196 6.731 14.499 1.00 72.69 273 HIS A N 1
ATOM 2069 C CA . HIS A 1 273 ? -17.894 5.440 14.441 1.00 72.69 273 HIS A CA 1
ATOM 2070 C C . HIS A 1 273 ? -19.352 5.515 14.892 1.00 72.69 273 HIS A C 1
ATOM 2072 O O . HIS A 1 273 ? -20.221 4.901 14.278 1.00 72.69 273 HIS A O 1
ATOM 2078 N N . ARG A 1 274 ? -19.638 6.278 15.955 1.00 74.19 274 ARG A N 1
ATOM 2079 C CA . ARG A 1 274 ? -20.997 6.446 16.492 1.00 74.19 274 ARG A CA 1
ATOM 2080 C C . ARG A 1 274 ? -21.972 6.966 15.433 1.00 74.19 274 ARG A C 1
ATOM 2082 O O . ARG A 1 274 ? -23.141 6.576 15.413 1.00 74.19 274 ARG A O 1
ATOM 2089 N N . HIS A 1 275 ? -21.497 7.860 14.571 1.00 69.62 275 HIS A N 1
ATOM 2090 C CA . HIS A 1 275 ? -22.304 8.506 13.539 1.00 69.62 275 HIS A CA 1
ATOM 2091 C C . HIS A 1 275 ? -22.136 7.885 12.150 1.00 69.62 275 HIS A C 1
ATOM 2093 O O . HIS A 1 275 ? -22.806 8.329 11.218 1.00 69.62 275 HIS A O 1
ATOM 2099 N N . ASP A 1 276 ? -21.307 6.850 12.011 1.00 63.12 276 ASP A N 1
ATOM 2100 C CA . ASP A 1 276 ? -21.084 6.175 10.740 1.00 63.12 276 ASP A CA 1
ATOM 2101 C C . ASP A 1 276 ? -22.316 5.323 10.360 1.00 63.12 276 ASP A C 1
ATOM 2103 O O . ASP A 1 276 ? -22.690 4.402 11.098 1.00 63.12 276 ASP A O 1
ATOM 2107 N N . PRO A 1 277 ? -22.996 5.616 9.234 1.00 59.03 277 PRO A N 1
ATOM 2108 C CA . PRO A 1 277 ? -24.133 4.825 8.773 1.00 59.03 277 PRO A CA 1
ATOM 2109 C C . PRO A 1 277 ? -23.744 3.422 8.280 1.00 59.03 277 PRO A C 1
ATOM 2111 O O . PRO A 1 277 ? -24.627 2.573 8.176 1.00 59.03 277 PRO A O 1
ATOM 2114 N N . ALA A 1 278 ? -22.468 3.168 7.973 1.00 52.94 278 ALA A N 1
ATOM 2115 C CA . ALA A 1 278 ? -21.978 1.870 7.514 1.00 52.94 278 ALA A CA 1
ATOM 2116 C C . ALA A 1 278 ? -21.670 0.897 8.665 1.00 52.94 278 ALA A C 1
ATOM 2118 O O . ALA A 1 278 ? -21.604 -0.312 8.443 1.00 52.94 278 ALA A O 1
ATOM 2119 N N . MET A 1 279 ? -21.516 1.392 9.898 1.00 60.97 279 MET A N 1
ATOM 2120 C CA . MET A 1 279 ? -21.260 0.540 11.059 1.00 60.97 279 MET A CA 1
ATOM 2121 C C . MET A 1 279 ? -22.514 -0.242 11.453 1.00 60.97 279 MET A C 1
ATOM 2123 O O . MET A 1 279 ? -23.557 0.340 11.769 1.00 60.97 279 MET A O 1
ATOM 2127 N N . HIS A 1 280 ? -22.400 -1.573 11.491 1.00 63.59 280 HIS A N 1
ATOM 2128 C CA . HIS A 1 280 ? -23.486 -2.425 11.966 1.00 63.59 280 HIS A CA 1
ATOM 2129 C C . HIS A 1 280 ? -23.775 -2.125 13.438 1.00 63.59 280 HIS A C 1
ATOM 2131 O O . HIS A 1 280 ? -22.891 -2.234 14.292 1.00 63.59 280 HIS A O 1
ATOM 2137 N N . LYS A 1 281 ? -25.019 -1.741 13.723 1.00 73.06 281 LYS A N 1
ATOM 2138 C CA . LYS A 1 281 ? -25.470 -1.354 15.057 1.00 73.06 281 LYS A CA 1
ATOM 2139 C C . LYS A 1 281 ? -26.855 -1.892 15.340 1.00 73.06 281 LYS A C 1
ATOM 2141 O O . LYS A 1 281 ? -27.719 -1.925 14.465 1.00 73.06 281 LYS A O 1
ATOM 2146 N N . HIS A 1 282 ? -27.067 -2.275 16.589 1.00 80.44 282 HIS A N 1
ATOM 2147 C CA . HIS A 1 282 ? -28.359 -2.725 17.075 1.00 80.44 282 HIS A CA 1
ATOM 2148 C C . HIS A 1 282 ? -28.953 -1.644 17.960 1.00 80.44 282 HIS A C 1
ATOM 2150 O O . HIS A 1 282 ? -28.373 -1.298 18.988 1.00 80.44 282 HIS A O 1
ATOM 2156 N N . LEU A 1 283 ? -30.107 -1.119 17.561 1.00 80.31 283 LEU A N 1
ATOM 2157 C CA . LEU A 1 283 ? -30.860 -0.176 18.370 1.00 80.31 283 LEU A CA 1
ATOM 2158 C C . LEU A 1 283 ? -31.719 -0.949 19.367 1.00 80.31 283 LEU A C 1
ATOM 2160 O O . LEU A 1 283 ? -32.577 -1.742 18.972 1.00 80.31 283 LEU A O 1
ATOM 2164 N N . LEU A 1 284 ? -31.525 -0.671 20.650 1.00 80.44 284 LEU A N 1
ATOM 2165 C CA . LEU A 1 284 ? -32.513 -0.987 21.664 1.00 80.44 284 LEU A CA 1
ATOM 2166 C C . LEU A 1 284 ? -33.291 0.287 21.978 1.00 80.44 284 LEU A C 1
ATOM 2168 O O . LEU A 1 284 ? -32.756 1.210 22.591 1.00 80.44 284 LEU A O 1
ATOM 2172 N N . ALA A 1 285 ? -34.546 0.329 21.531 1.00 73.69 285 ALA A N 1
ATOM 2173 C CA . ALA A 1 285 ? -35.447 1.424 21.857 1.00 73.69 285 ALA A CA 1
ATOM 2174 C C . ALA A 1 285 ? -35.683 1.465 23.374 1.00 73.69 285 ALA A C 1
ATOM 2176 O O . ALA A 1 285 ? -35.915 0.431 24.011 1.00 73.69 285 ALA A O 1
ATOM 2177 N N . GLY A 1 286 ? -35.625 2.661 23.943 1.00 66.81 286 GLY A N 1
ATOM 2178 C CA . GLY A 1 286 ? -35.853 2.909 25.351 1.00 66.81 286 GLY A CA 1
ATOM 2179 C C . GLY A 1 286 ? -37.243 2.448 25.784 1.00 66.81 286 GLY A C 1
ATOM 2180 O O . GLY A 1 286 ? -38.240 2.617 25.079 1.00 66.81 286 GLY A O 1
ATOM 2181 N N . ALA A 1 287 ? -37.323 1.864 26.979 1.00 60.72 287 ALA A N 1
ATOM 2182 C CA . ALA A 1 287 ? -38.578 1.453 27.596 1.00 60.72 287 ALA A CA 1
ATOM 2183 C C . ALA A 1 287 ? -38.667 2.005 29.025 1.00 60.72 287 ALA A C 1
ATOM 2185 O O . ALA A 1 287 ? -37.774 1.799 29.848 1.00 60.72 287 ALA A O 1
ATOM 2186 N N . GLY A 1 288 ? -39.758 2.706 29.346 1.00 66.31 288 GLY A N 1
ATOM 2187 C CA . GLY A 1 288 ? -39.959 3.301 30.670 1.00 66.31 288 GLY A CA 1
ATOM 2188 C C . GLY A 1 288 ? -39.019 4.482 30.938 1.00 66.31 288 GLY A C 1
ATOM 2189 O O . GLY A 1 288 ? -39.202 5.549 30.364 1.00 66.31 288 GLY A O 1
ATOM 2190 N N . HIS A 1 289 ? -38.047 4.308 31.839 1.00 66.06 289 HIS A N 1
ATOM 2191 C CA . HIS A 1 289 ? -37.096 5.354 32.258 1.00 66.06 289 HIS A CA 1
ATOM 2192 C C . HIS A 1 289 ? -35.723 5.267 31.563 1.00 66.06 289 HIS A C 1
ATOM 2194 O O . HIS A 1 289 ? -34.796 5.968 31.964 1.00 66.06 289 HIS A O 1
ATOM 2200 N N . TYR A 1 290 ? -35.572 4.399 30.560 1.00 74.81 290 TYR A N 1
ATOM 2201 C CA . TYR A 1 290 ? -34.322 4.216 29.817 1.00 74.81 290 TYR A CA 1
ATOM 2202 C C . TYR A 1 290 ? -34.376 4.943 28.470 1.00 74.81 290 TYR A C 1
ATOM 2204 O O . TYR A 1 290 ? -35.417 4.942 27.817 1.00 74.81 290 TYR A O 1
ATOM 2212 N N . CYS A 1 291 ? -33.262 5.561 28.073 1.00 76.38 291 CYS A N 1
ATOM 2213 C CA . CYS A 1 291 ? -33.082 6.142 26.744 1.00 76.38 291 CYS A CA 1
ATOM 2214 C C . CYS A 1 291 ? -32.814 5.051 25.698 1.00 76.38 291 CYS A C 1
ATOM 2216 O O . CYS A 1 291 ? -32.501 3.910 26.047 1.00 76.38 291 CYS A O 1
ATOM 2218 N N . ASP A 1 292 ? -32.879 5.428 24.425 1.00 84.06 292 ASP A N 1
ATOM 2219 C CA . ASP A 1 292 ? -32.409 4.592 23.324 1.00 84.06 292 ASP A CA 1
ATOM 2220 C C . ASP A 1 292 ? -30.903 4.329 23.470 1.00 84.06 292 ASP A C 1
ATOM 2222 O O . ASP A 1 292 ? -30.160 5.150 24.022 1.00 84.06 292 ASP A O 1
ATOM 2226 N N . ALA A 1 293 ? -30.439 3.173 23.002 1.00 85.94 293 ALA A N 1
ATOM 2227 C CA . ALA A 1 293 ? -29.016 2.863 22.971 1.00 85.94 293 ALA A CA 1
ATOM 2228 C C . ALA A 1 293 ? -28.642 2.036 21.739 1.00 85.94 293 ALA A C 1
ATOM 2230 O O . ALA A 1 293 ? -29.336 1.081 21.382 1.00 85.94 293 ALA A O 1
ATOM 2231 N N . HIS A 1 294 ? -27.515 2.386 21.118 1.00 87.12 294 HIS A N 1
ATOM 2232 C CA . HIS A 1 294 ? -26.907 1.600 20.043 1.00 87.12 294 HIS A CA 1
ATOM 2233 C C . HIS A 1 294 ? -25.872 0.642 20.614 1.00 87.12 294 HIS A C 1
ATOM 2235 O O . HIS A 1 294 ? -25.095 1.014 21.493 1.00 87.12 294 HIS A O 1
ATOM 2241 N N . PHE A 1 295 ? -25.843 -0.578 20.090 1.00 87.94 295 PHE A N 1
ATOM 2242 C CA . PHE A 1 295 ? -24.905 -1.617 20.491 1.00 87.94 295 PHE A CA 1
ATOM 2243 C C . PHE A 1 295 ? -24.097 -2.109 19.299 1.00 87.94 295 PHE A C 1
ATOM 2245 O O . PHE A 1 295 ? -24.660 -2.387 18.239 1.00 87.94 295 PHE A O 1
ATOM 2252 N N . HIS A 1 296 ? -22.790 -2.261 19.497 1.00 86.50 296 HIS A N 1
ATOM 2253 C CA . HIS A 1 296 ? -21.883 -2.849 18.516 1.00 86.50 296 HIS A CA 1
ATOM 2254 C C . HIS A 1 296 ? -21.141 -4.020 19.151 1.00 86.50 296 HIS A C 1
ATOM 2256 O O . HIS A 1 296 ? -20.684 -3.929 20.294 1.00 86.50 296 HIS A O 1
ATOM 2262 N N . ARG A 1 297 ? -21.005 -5.120 18.410 1.00 86.94 297 ARG A N 1
ATOM 2263 C CA . ARG A 1 297 ? -20.207 -6.261 18.858 1.00 86.94 297 ARG A CA 1
ATOM 2264 C C . ARG A 1 297 ? -18.727 -5.928 18.787 1.00 86.94 297 ARG A C 1
ATOM 2266 O O . ARG A 1 297 ? -18.229 -5.437 17.774 1.00 86.94 297 ARG A O 1
ATOM 2273 N N . VAL A 1 298 ? -18.029 -6.203 19.878 1.00 88.38 298 VAL A N 1
ATOM 2274 C CA . VAL A 1 298 ? -16.607 -5.920 20.029 1.00 88.38 298 VAL A CA 1
ATOM 2275 C C . VAL A 1 298 ? -15.933 -7.038 20.823 1.00 88.38 298 VAL A C 1
ATOM 2277 O O . VAL A 1 298 ? -16.574 -7.763 21.576 1.00 88.38 298 VAL A O 1
ATOM 2280 N N . THR A 1 299 ? -14.623 -7.154 20.691 1.00 90.12 299 THR A N 1
ATOM 2281 C CA . THR A 1 299 ? -13.763 -7.889 21.610 1.00 90.12 299 THR A CA 1
ATOM 2282 C C . THR A 1 299 ? -13.098 -6.878 22.533 1.00 90.12 299 THR A C 1
ATOM 2284 O O . THR A 1 299 ? -12.464 -5.935 22.062 1.00 90.12 299 THR A O 1
ATOM 2287 N N . LEU A 1 300 ? -13.231 -7.073 23.841 1.00 94.12 300 LEU A N 1
ATOM 2288 C CA . LEU A 1 300 ? -12.469 -6.349 24.854 1.00 94.12 300 LEU A CA 1
ATOM 2289 C C . LEU A 1 300 ? -11.251 -7.194 25.235 1.00 94.12 300 LEU A C 1
ATOM 2291 O O . LEU A 1 300 ? -11.411 -8.375 25.540 1.00 94.12 300 LEU A O 1
ATOM 2295 N N . SER A 1 301 ? -10.056 -6.611 25.256 1.00 93.12 301 SER A N 1
ATOM 22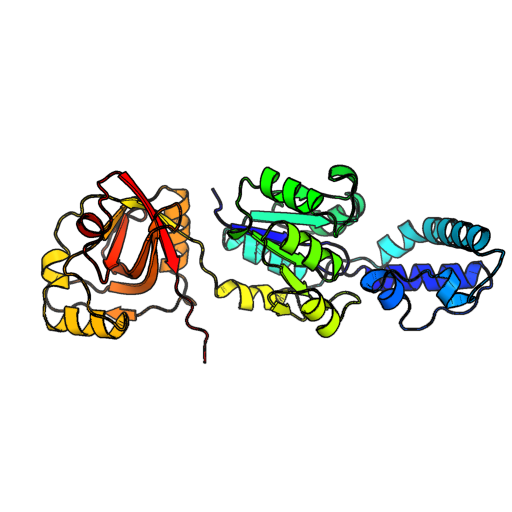96 C CA . SER A 1 301 ? -8.823 -7.286 25.670 1.00 93.12 301 SER A CA 1
ATOM 2297 C C . SER A 1 301 ? -7.941 -6.413 26.557 1.00 93.12 301 SER A C 1
ATOM 2299 O O . SER A 1 301 ? -8.085 -5.189 26.612 1.00 93.12 301 SER A O 1
ATOM 2301 N N . THR A 1 302 ? -7.012 -7.047 27.269 1.00 90.62 302 THR A N 1
ATOM 2302 C CA . THR A 1 302 ? -5.874 -6.359 27.888 1.00 90.62 302 THR A CA 1
ATOM 2303 C C . THR A 1 302 ? -4.964 -5.760 26.812 1.00 90.62 302 THR A C 1
ATOM 2305 O O . THR A 1 302 ? -4.945 -6.219 25.668 1.00 90.62 302 THR A O 1
ATOM 2308 N N . ALA A 1 303 ? -4.195 -4.722 27.155 1.00 80.25 303 ALA A N 1
ATOM 2309 C CA . ALA A 1 303 ? -3.331 -4.033 26.189 1.00 80.25 303 ALA A CA 1
ATOM 2310 C C . ALA A 1 303 ? -2.296 -4.953 25.501 1.00 80.25 303 ALA A C 1
ATOM 2312 O O . ALA A 1 303 ? -1.937 -4.712 24.347 1.00 80.25 303 ALA A O 1
ATOM 2313 N N . ASP A 1 304 ? -1.862 -6.006 26.196 1.00 79.94 304 ASP A N 1
ATOM 2314 C CA . ASP A 1 304 ? -0.936 -7.047 25.732 1.00 79.94 304 ASP A CA 1
ATOM 2315 C C . ASP A 1 304 ? -1.630 -8.236 25.035 1.00 79.94 304 ASP A C 1
ATOM 2317 O O . ASP A 1 304 ? -0.968 -9.194 24.645 1.00 79.94 304 ASP A O 1
ATOM 2321 N N . ASN A 1 305 ? -2.959 -8.189 24.884 1.00 79.50 305 ASN A N 1
ATOM 2322 C CA . ASN A 1 305 ? -3.800 -9.234 24.296 1.00 79.50 305 ASN A CA 1
ATOM 2323 C C . ASN A 1 305 ? -3.725 -10.612 24.986 1.00 79.50 305 ASN A C 1
ATOM 2325 O O . ASN A 1 305 ? -4.163 -11.606 24.407 1.00 79.50 305 ASN A O 1
ATOM 2329 N N . THR A 1 306 ? -3.212 -10.700 26.217 1.00 83.06 306 THR A N 1
ATOM 2330 C CA . THR A 1 306 ? -3.128 -11.978 26.950 1.00 83.06 306 THR A CA 1
ATOM 2331 C C . THR A 1 306 ? -4.488 -12.481 27.421 1.00 83.06 306 THR A C 1
ATOM 2333 O O . THR A 1 306 ? -4.692 -13.688 27.546 1.00 83.06 306 THR A O 1
ATOM 2336 N N . THR A 1 307 ? -5.429 -11.567 27.669 1.00 91.19 307 THR A N 1
ATOM 2337 C CA . THR A 1 307 ? -6.788 -11.890 28.109 1.00 91.19 307 THR A CA 1
ATOM 2338 C C . THR A 1 307 ? -7.805 -11.109 27.285 1.00 91.19 307 THR A C 1
ATOM 2340 O O . THR A 1 307 ? -7.629 -9.914 27.052 1.00 91.19 307 THR A O 1
ATOM 2343 N N . ALA A 1 308 ? -8.879 -11.772 26.846 1.00 93.31 308 ALA A N 1
ATOM 2344 C CA . ALA A 1 308 ? -9.931 -11.159 26.040 1.00 93.31 308 ALA A CA 1
ATOM 2345 C C . ALA A 1 308 ? -11.318 -11.760 26.319 1.00 93.31 308 ALA A C 1
ATOM 2347 O O . ALA A 1 308 ? -11.442 -12.874 26.829 1.00 93.31 308 ALA A O 1
ATOM 2348 N N . THR A 1 309 ? -12.370 -11.018 25.977 1.00 94.12 309 THR A N 1
ATOM 2349 C CA . THR A 1 309 ? -13.766 -11.469 26.024 1.00 94.12 309 THR A CA 1
ATOM 2350 C C . THR A 1 309 ? -14.598 -10.773 24.952 1.00 94.12 309 THR A C 1
ATOM 2352 O O . THR A 1 309 ? -14.305 -9.634 24.578 1.00 94.12 309 THR A O 1
ATOM 2355 N N . ASP A 1 310 ? -15.657 -11.430 24.483 1.00 92.50 310 ASP A N 1
ATOM 2356 C CA . ASP A 1 310 ? -16.665 -10.749 23.676 1.00 92.50 310 ASP A CA 1
ATOM 2357 C C . ASP A 1 310 ? -17.463 -9.781 24.549 1.00 92.50 310 ASP A C 1
ATOM 2359 O O . ASP A 1 310 ? -17.827 -10.070 25.699 1.00 92.50 310 ASP A O 1
ATOM 2363 N N . ALA A 1 311 ? -17.776 -8.636 23.964 1.00 94.56 311 ALA A N 1
ATOM 2364 C CA . ALA A 1 311 ? -18.543 -7.591 24.598 1.00 94.56 311 ALA A CA 1
ATOM 2365 C C . ALA A 1 311 ? -19.453 -6.878 23.591 1.00 94.56 311 ALA A C 1
ATOM 2367 O O . ALA A 1 311 ? -19.328 -6.998 22.371 1.00 94.56 311 ALA A O 1
ATOM 2368 N N . LEU A 1 312 ? -20.384 -6.104 24.135 1.00 92.75 312 LEU A N 1
ATOM 2369 C CA . LEU A 1 312 ? -21.184 -5.141 23.399 1.00 92.75 312 LEU A CA 1
ATOM 2370 C C . LEU A 1 312 ? -20.773 -3.748 23.853 1.00 92.75 312 LEU A C 1
ATOM 2372 O O . LEU A 1 312 ? -20.951 -3.414 25.025 1.00 92.75 312 LEU A O 1
ATOM 2376 N N . LEU A 1 313 ? -20.233 -2.942 22.943 1.00 91.19 313 LEU A N 1
ATOM 2377 C CA . LEU A 1 313 ? -20.023 -1.519 23.180 1.00 91.19 313 LEU A CA 1
ATOM 2378 C C . LEU A 1 313 ? -21.374 -0.812 23.051 1.00 91.19 313 LEU A C 1
ATOM 2380 O O . LEU A 1 313 ? -22.062 -0.974 22.044 1.00 91.19 313 LEU A O 1
ATOM 2384 N N . MET A 1 314 ? -21.764 -0.094 24.099 1.00 89.56 314 MET A N 1
ATOM 2385 C CA . MET A 1 314 ? -23.059 0.555 24.258 1.00 89.56 314 MET A CA 1
ATOM 2386 C C . MET A 1 314 ? -22.906 2.072 24.148 1.00 89.56 314 MET A C 1
ATOM 2388 O O . MET A 1 314 ? -22.096 2.673 24.854 1.00 89.56 314 MET A O 1
ATOM 2392 N N . TRP A 1 315 ? -23.756 2.696 23.332 1.00 85.44 315 TRP A N 1
ATOM 2393 C CA . TRP A 1 315 ? -23.878 4.148 23.222 1.00 85.44 315 TRP A CA 1
ATOM 2394 C C . TRP A 1 315 ? -25.288 4.607 23.570 1.00 85.44 315 TRP A C 1
ATOM 2396 O O . TRP A 1 315 ? -26.195 4.462 22.748 1.00 85.44 315 TRP A O 1
ATOM 2406 N N . PRO A 1 316 ? -25.474 5.210 24.751 1.00 83.12 316 PRO A N 1
ATOM 2407 C CA . PRO A 1 316 ? -26.734 5.834 25.123 1.00 83.12 316 PRO A CA 1
ATOM 2408 C C . PRO A 1 316 ? -27.039 7.063 24.251 1.00 83.12 316 PRO A C 1
ATOM 2410 O O . PRO A 1 316 ? -26.184 7.931 24.045 1.00 83.12 316 PRO A O 1
ATOM 2413 N N . GLU A 1 317 ? -28.273 7.188 23.771 1.00 82.69 317 GLU A N 1
ATOM 2414 C CA . GLU A 1 317 ? -28.797 8.414 23.163 1.00 82.69 317 GLU A CA 1
ATOM 2415 C C . GLU A 1 317 ? -29.275 9.381 24.253 1.00 82.69 317 GLU A C 1
ATOM 2417 O O . GLU A 1 317 ? -30.465 9.557 24.512 1.00 82.69 317 GLU A O 1
ATOM 2422 N N . VAL A 1 318 ? -28.309 10.005 24.928 1.00 81.19 318 VAL A N 1
ATOM 2423 C CA . VAL A 1 318 ? -28.547 11.041 25.938 1.00 81.19 318 VAL A CA 1
ATOM 2424 C C . VAL A 1 318 ? -27.872 12.329 25.480 1.00 81.19 318 VAL A C 1
ATOM 2426 O O . VAL A 1 318 ? -26.752 12.295 24.961 1.00 81.19 318 VAL A O 1
ATOM 2429 N N . ALA A 1 319 ? -28.548 13.465 25.667 1.00 75.75 319 ALA A N 1
ATOM 2430 C CA . ALA A 1 319 ? -27.936 14.773 25.458 1.00 75.75 319 ALA A CA 1
ATOM 2431 C C . ALA A 1 319 ? -26.697 14.920 26.358 1.00 75.75 319 ALA A C 1
ATOM 2433 O O . ALA A 1 319 ? -26.718 14.495 27.514 1.00 75.75 319 ALA A O 1
ATOM 2434 N N . ASP A 1 320 ? -25.623 15.492 25.813 1.00 78.69 320 ASP A N 1
ATOM 2435 C CA . ASP A 1 320 ? -24.360 15.750 26.518 1.00 78.69 320 ASP A CA 1
ATOM 2436 C C . ASP A 1 320 ? -23.646 14.499 27.072 1.00 78.69 320 ASP A C 1
ATOM 2438 O O . ASP A 1 320 ? -22.847 14.593 28.007 1.00 78.69 320 A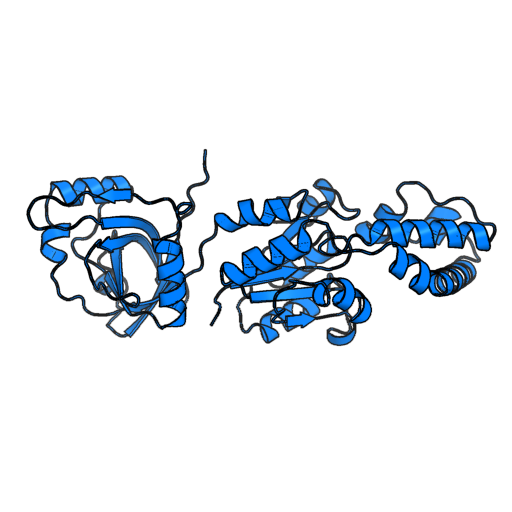SP A O 1
ATOM 2442 N N . TYR A 1 321 ? -23.900 13.310 26.505 1.00 79.19 321 TYR A N 1
ATOM 2443 C CA . TYR A 1 321 ? -23.134 12.116 26.867 1.00 79.19 321 TYR A CA 1
ATOM 2444 C C . TYR A 1 321 ? -21.652 12.298 26.479 1.00 79.19 321 TYR A C 1
ATOM 2446 O O . TYR A 1 321 ? -21.377 12.615 25.320 1.00 79.19 321 TYR A O 1
ATOM 2454 N N . PRO A 1 322 ? -20.697 12.105 27.408 1.00 82.31 322 PRO A N 1
ATOM 2455 C CA . PRO A 1 322 ? -19.297 12.444 27.180 1.00 82.31 322 PRO A CA 1
ATOM 2456 C C . PRO A 1 322 ? -18.642 11.536 26.132 1.00 82.31 322 PRO A C 1
ATOM 2458 O O . PRO A 1 322 ? -18.682 10.313 26.242 1.00 82.31 322 PRO A O 1
ATOM 2461 N N . ASP A 1 323 ? -17.969 12.146 25.154 1.00 76.31 323 ASP A N 1
ATOM 2462 C CA . ASP A 1 323 ? -17.310 11.441 24.040 1.00 76.31 323 ASP A CA 1
ATOM 2463 C C . ASP A 1 323 ? -16.123 10.573 24.476 1.00 76.31 323 ASP A C 1
ATOM 2465 O O . ASP A 1 323 ? -15.724 9.646 23.772 1.00 76.31 323 ASP A O 1
ATOM 2469 N N . ASN A 1 324 ? -15.545 10.882 25.636 1.00 84.12 324 ASN A N 1
ATOM 2470 C CA . ASN A 1 324 ? -14.387 10.184 26.178 1.00 84.12 324 ASN A CA 1
ATOM 2471 C C . ASN A 1 324 ? -14.755 9.020 27.107 1.00 84.12 324 ASN A C 1
ATOM 2473 O O . ASN A 1 324 ? -13.864 8.418 27.707 1.00 84.12 324 ASN A O 1
ATOM 2477 N N . LYS A 1 325 ? -16.047 8.706 27.250 1.00 88.75 325 LYS A N 1
ATOM 2478 C CA . LYS A 1 325 ? -16.525 7.627 28.109 1.00 88.75 325 LYS A CA 1
ATOM 2479 C C . LYS A 1 325 ? -17.146 6.518 27.271 1.00 88.75 325 LYS A C 1
ATOM 2481 O O . LYS A 1 325 ? -18.042 6.757 26.469 1.00 88.75 325 LYS A O 1
ATOM 2486 N N . LEU A 1 326 ? -16.692 5.292 27.503 1.00 90.00 326 LEU A N 1
ATOM 2487 C CA . LEU A 1 326 ? -17.185 4.091 26.836 1.00 90.00 326 LEU A CA 1
ATOM 2488 C C . LEU A 1 326 ? -17.811 3.156 27.860 1.00 90.00 326 LEU A C 1
ATOM 2490 O O . LEU A 1 326 ? -17.242 2.939 28.931 1.00 90.00 326 LEU A O 1
ATOM 2494 N N . GLU A 1 327 ? -18.954 2.570 27.521 1.00 92.38 327 GLU A N 1
ATOM 2495 C CA . GLU A 1 327 ? -19.641 1.588 28.357 1.00 92.38 327 GLU A CA 1
ATOM 2496 C C . GLU A 1 327 ? -19.793 0.275 27.595 1.00 92.38 327 GLU A C 1
ATOM 2498 O O . GLU A 1 327 ? -20.309 0.246 26.484 1.00 92.38 327 GLU A O 1
ATOM 2503 N N . LEU A 1 328 ? -19.339 -0.826 28.191 1.00 93.81 328 LEU A N 1
ATOM 2504 C CA . LEU A 1 328 ? -19.407 -2.155 27.600 1.00 93.81 328 LEU A CA 1
ATOM 2505 C C . LEU A 1 328 ? -20.211 -3.102 28.476 1.00 93.81 328 LEU A C 1
ATOM 2507 O O . LEU A 1 328 ? -20.039 -3.134 29.695 1.00 93.81 328 LEU A O 1
ATOM 2511 N N . VAL A 1 329 ? -21.013 -3.947 27.844 1.00 94.19 329 VAL A N 1
ATOM 2512 C CA . VAL A 1 329 ? -21.607 -5.127 28.473 1.00 94.19 329 VAL A CA 1
ATOM 2513 C C . VAL A 1 329 ? -20.758 -6.332 28.093 1.00 94.19 329 VAL A C 1
ATOM 2515 O O . VAL A 1 329 ? -20.554 -6.594 26.913 1.00 94.19 329 VAL A O 1
ATOM 2518 N N . CYS A 1 330 ? -20.240 -7.054 29.083 1.00 94.50 330 CYS A N 1
ATOM 2519 C CA . CYS A 1 330 ? -19.337 -8.189 28.869 1.00 94.50 330 CYS A CA 1
ATOM 2520 C C . CYS A 1 330 ? -20.007 -9.497 29.298 1.00 94.50 330 CYS A C 1
ATOM 2522 O O . CYS A 1 330 ? -20.901 -9.487 30.142 1.00 94.50 330 CYS A O 1
ATOM 2524 N N . SER A 1 331 ? -19.538 -10.630 28.775 1.00 91.19 331 SER A N 1
ATOM 2525 C CA . SER A 1 331 ? -19.970 -11.961 29.243 1.00 91.19 331 SER A CA 1
ATOM 2526 C C . SER A 1 331 ? -19.448 -12.317 30.643 1.00 91.19 331 SER A C 1
ATOM 2528 O O . SER A 1 331 ? -19.995 -13.181 31.324 1.00 91.19 331 SER A O 1
ATOM 2530 N N . VAL A 1 332 ? -18.408 -11.614 31.101 1.00 92.44 332 VAL A N 1
ATOM 2531 C CA . VAL A 1 332 ? -17.673 -11.911 32.333 1.00 92.44 332 VAL A CA 1
ATOM 2532 C C . VAL A 1 332 ? -17.552 -10.706 33.262 1.00 92.44 332 VAL A C 1
ATOM 2534 O O . VAL A 1 332 ? -17.602 -9.549 32.838 1.00 92.44 332 VAL A O 1
ATOM 2537 N N . ALA A 1 333 ? -17.312 -10.980 34.545 1.00 92.69 333 ALA A N 1
ATOM 2538 C CA . ALA A 1 333 ? -16.960 -9.976 35.544 1.00 92.69 333 ALA A CA 1
ATOM 2539 C C . ALA A 1 333 ? -15.500 -9.521 35.360 1.00 92.69 333 ALA A C 1
ATOM 2541 O O . ALA A 1 333 ? -14.627 -9.911 36.132 1.00 92.69 333 ALA A O 1
ATOM 2542 N N . VAL A 1 334 ? -15.234 -8.702 34.335 1.00 93.62 334 VAL A N 1
ATOM 2543 C CA . VAL A 1 334 ? -13.883 -8.315 33.870 1.00 93.62 334 VAL A CA 1
ATOM 2544 C C . VAL A 1 334 ? -12.901 -8.002 35.007 1.00 93.62 334 VAL A C 1
ATOM 2546 O O . VAL A 1 334 ? -11.840 -8.608 35.073 1.00 93.62 334 VAL A O 1
ATOM 2549 N N . ARG A 1 335 ? -13.270 -7.140 35.964 1.00 93.06 335 ARG A N 1
ATOM 2550 C CA . ARG A 1 335 ? -12.405 -6.784 37.110 1.00 93.06 335 ARG A CA 1
ATOM 2551 C C . ARG A 1 335 ? -11.980 -7.986 37.948 1.00 93.06 335 ARG A C 1
ATOM 2553 O O . ARG A 1 335 ? -10.806 -8.159 38.244 1.00 93.06 335 ARG A O 1
ATOM 2560 N N . GLN A 1 336 ? -12.951 -8.809 38.334 1.00 92.69 336 GLN A N 1
ATOM 2561 C CA . GLN A 1 336 ? -12.735 -9.941 39.234 1.00 92.69 336 GLN A CA 1
ATOM 2562 C C . GLN A 1 336 ? -12.025 -11.086 38.518 1.00 92.69 336 GLN A C 1
ATOM 2564 O O . GLN A 1 336 ? -11.126 -11.700 39.080 1.00 92.69 336 GLN A O 1
ATOM 2569 N N . GLN A 1 337 ? -12.423 -11.362 37.275 1.00 94.62 337 GLN A N 1
ATOM 2570 C CA . GLN A 1 337 ? -11.903 -12.489 36.514 1.00 94.62 337 GLN A CA 1
ATOM 2571 C C . GLN A 1 337 ? -10.509 -12.217 35.947 1.00 94.62 337 GLN A C 1
ATOM 2573 O O . GLN A 1 337 ? -9.712 -13.146 35.860 1.00 94.62 337 GLN A O 1
ATOM 2578 N N . TRP A 1 338 ? -10.210 -10.975 35.558 1.00 95.25 338 TRP A N 1
ATOM 2579 C CA . TRP A 1 338 ? -8.896 -10.611 35.017 1.00 95.25 338 TRP A CA 1
ATOM 2580 C C . TRP A 1 338 ? -7.950 -10.080 36.100 1.00 95.25 338 TRP A C 1
ATOM 2582 O O . TRP A 1 338 ? -6.763 -9.925 35.840 1.00 95.25 338 TRP A O 1
ATOM 2592 N N . GLY A 1 339 ? -8.452 -9.819 37.314 1.00 94.44 339 GLY A N 1
ATOM 2593 C CA . GLY A 1 339 ? -7.646 -9.306 38.423 1.00 94.44 339 GLY A CA 1
ATOM 2594 C C . GLY A 1 339 ? -7.110 -7.897 38.161 1.00 94.44 339 GLY A C 1
ATOM 2595 O O . GLY A 1 339 ? -5.945 -7.628 38.439 1.00 94.44 339 GLY A O 1
ATOM 2596 N N . ILE A 1 340 ? -7.945 -7.022 37.589 1.00 93.75 340 ILE A N 1
ATOM 2597 C CA . ILE A 1 340 ? -7.567 -5.660 37.184 1.00 93.75 340 ILE A CA 1
ATOM 2598 C C . ILE A 1 340 ? -8.415 -4.589 37.880 1.00 93.75 340 ILE A C 1
ATOM 2600 O O . ILE A 1 340 ? -9.612 -4.773 38.119 1.00 93.75 340 ILE A O 1
ATOM 2604 N N . ASP A 1 341 ? -7.793 -3.437 38.133 1.00 93.44 341 ASP A N 1
ATOM 2605 C CA . ASP A 1 341 ? -8.369 -2.297 38.854 1.00 93.44 341 ASP A CA 1
ATOM 2606 C C . ASP A 1 341 ? -8.490 -1.037 37.974 1.00 93.44 341 ASP A C 1
ATOM 2608 O O . ASP A 1 341 ? -8.127 -1.031 36.795 1.00 93.44 341 ASP A O 1
ATOM 2612 N N . ASP A 1 342 ? -9.036 0.045 38.542 1.00 94.00 342 ASP A N 1
ATOM 2613 C CA . ASP A 1 342 ? -9.119 1.349 37.872 1.00 94.00 342 ASP A CA 1
ATOM 2614 C C . ASP A 1 342 ? -7.752 1.805 37.345 1.00 94.00 342 ASP A C 1
ATOM 2616 O O . ASP A 1 342 ? -6.717 1.642 37.988 1.00 94.00 342 ASP A O 1
ATOM 2620 N N . GLY A 1 343 ? -7.759 2.398 36.156 1.00 91.44 343 GLY A N 1
ATOM 2621 C CA . GLY A 1 343 ? -6.572 2.833 35.433 1.00 91.44 343 GLY A CA 1
ATOM 2622 C C . GLY A 1 343 ? -5.982 1.774 34.500 1.00 91.44 343 GLY A C 1
ATOM 2623 O O . GLY A 1 343 ? -5.221 2.147 33.607 1.00 91.44 343 GLY A O 1
ATOM 2624 N N . HIS A 1 344 ? -6.347 0.491 34.635 1.00 94.06 344 HIS A N 1
ATOM 2625 C CA . HIS A 1 344 ? -5.780 -0.568 33.795 1.00 94.06 344 HIS A CA 1
ATOM 2626 C C . HIS A 1 344 ? -6.115 -0.346 32.305 1.00 94.06 344 HIS A C 1
ATOM 2628 O O . HIS A 1 344 ? -7.286 -0.113 31.981 1.00 94.06 344 HIS A O 1
ATOM 2634 N N . PRO A 1 345 ? -5.124 -0.393 31.394 1.00 91.12 345 PRO A N 1
ATOM 2635 C CA . PRO A 1 345 ? -5.344 -0.127 29.979 1.00 91.12 345 PRO A CA 1
ATOM 2636 C C . PRO A 1 345 ? -5.996 -1.327 29.288 1.00 91.12 345 PRO A C 1
ATOM 2638 O O . PRO A 1 345 ? -5.512 -2.456 29.375 1.00 91.12 345 PRO A O 1
ATOM 2641 N N . LEU A 1 346 ? -7.079 -1.065 28.566 1.00 93.94 346 LEU A N 1
ATOM 2642 C CA . LEU A 1 346 ? -7.844 -2.051 27.816 1.00 93.94 346 LEU A CA 1
ATOM 2643 C C . LEU A 1 346 ? -8.004 -1.613 26.358 1.00 93.94 346 LEU A C 1
ATOM 2645 O O . LEU A 1 346 ? -8.027 -0.419 26.049 1.00 93.94 346 LEU A O 1
ATOM 2649 N N . LYS A 1 347 ? -8.125 -2.599 25.472 1.00 90.12 347 LYS A N 1
ATOM 2650 C CA . LYS A 1 347 ? -8.306 -2.455 24.028 1.00 90.12 347 LYS A CA 1
ATOM 2651 C C . LYS A 1 347 ? -9.683 -2.980 23.628 1.00 90.12 347 LYS A C 1
ATOM 2653 O O . LYS A 1 347 ? -10.125 -4.013 24.120 1.00 90.12 347 LYS A O 1
ATOM 2658 N N . ILE A 1 348 ? -10.358 -2.275 22.731 1.00 88.50 348 ILE A N 1
ATOM 2659 C CA . ILE A 1 348 ? -11.637 -2.664 22.139 1.00 88.50 348 ILE A CA 1
ATOM 2660 C C . ILE A 1 348 ? -11.417 -2.820 20.644 1.00 88.50 348 ILE A C 1
ATOM 2662 O O . ILE A 1 348 ? -11.076 -1.849 19.975 1.00 88.50 348 ILE A O 1
ATOM 2666 N N . ARG A 1 349 ? -11.652 -4.015 20.112 1.00 81.50 349 ARG A N 1
ATOM 2667 C CA . ARG A 1 349 ? -11.644 -4.291 18.674 1.00 81.50 349 ARG A CA 1
ATOM 2668 C C . ARG A 1 349 ? -13.066 -4.559 18.217 1.00 81.50 349 ARG A C 1
ATOM 2670 O O . ARG A 1 349 ? -13.738 -5.389 18.813 1.00 81.50 349 ARG A O 1
ATOM 2677 N N . TYR A 1 350 ? -13.538 -3.897 17.173 1.00 77.44 350 TYR A N 1
ATOM 2678 C CA . TYR A 1 350 ? -14.858 -4.217 16.635 1.00 77.44 350 TYR A CA 1
ATOM 2679 C C . TYR A 1 350 ? -14.854 -5.597 15.986 1.00 77.44 350 TYR A C 1
ATOM 2681 O O . TYR A 1 350 ? -13.893 -5.975 15.318 1.00 77.44 350 TYR A O 1
ATOM 2689 N N . GLN A 1 351 ? -15.921 -6.360 16.213 1.00 69.56 351 GLN A N 1
ATOM 2690 C CA . GLN A 1 351 ? -16.089 -7.663 15.586 1.00 69.56 351 GLN A CA 1
ATOM 2691 C C . GLN A 1 351 ? -16.701 -7.469 14.207 1.00 69.56 351 GLN A C 1
ATOM 2693 O O . GLN A 1 351 ? -17.788 -6.906 14.072 1.00 69.56 351 GLN A O 1
ATOM 2698 N N . TRP A 1 352 ? -15.998 -7.952 13.187 1.00 53.59 352 TRP A N 1
ATOM 2699 C CA . TRP A 1 352 ? -16.537 -8.020 11.842 1.00 53.59 352 TRP A CA 1
ATOM 2700 C C . TRP A 1 352 ? -17.440 -9.250 11.727 1.00 53.59 352 TRP A C 1
ATOM 2702 O O . TRP A 1 352 ? -17.001 -10.384 11.921 1.00 53.59 352 TRP A O 1
ATOM 2712 N N . HIS A 1 353 ? -18.707 -9.027 11.398 1.00 46.72 353 HIS A N 1
ATOM 2713 C CA . HIS A 1 353 ? -19.497 -10.036 10.712 1.00 46.72 353 HIS A CA 1
ATOM 2714 C C . HIS A 1 353 ? -19.407 -9.693 9.232 1.00 46.72 353 HIS A C 1
ATOM 2716 O O . HIS A 1 353 ? -19.920 -8.653 8.814 1.00 46.72 353 HIS A O 1
ATOM 2722 N N . GLY A 1 354 ? -18.693 -10.526 8.468 1.00 35.28 354 GLY A N 1
ATOM 2723 C CA . GLY A 1 354 ? -18.776 -10.495 7.014 1.00 35.28 354 GLY A CA 1
ATOM 2724 C C . GLY A 1 354 ? -20.243 -10.417 6.620 1.00 35.28 354 GLY A C 1
ATOM 2725 O O . GLY A 1 354 ? -21.076 -11.126 7.186 1.00 35.28 354 GLY A O 1
ATOM 2726 N N . THR A 1 355 ? -20.566 -9.501 5.715 1.00 31.05 355 THR A N 1
ATOM 2727 C CA . THR A 1 355 ? -21.813 -9.599 4.965 1.00 31.05 355 THR A CA 1
ATOM 2728 C C . THR A 1 355 ? -21.825 -10.984 4.328 1.00 31.05 355 THR A C 1
ATOM 2730 O O . THR A 1 355 ? -20.928 -11.283 3.538 1.00 31.05 355 THR A O 1
ATOM 2733 N N . GLU A 1 356 ? -22.767 -11.832 4.739 1.00 30.30 356 GLU A N 1
ATOM 2734 C CA . GLU A 1 356 ? -23.182 -12.979 3.926 1.00 30.30 356 GLU A CA 1
ATOM 2735 C C . GLU A 1 356 ? -23.574 -12.536 2.513 1.00 30.30 356 GLU A C 1
ATOM 2737 O O . GLU A 1 356 ? -24.161 -11.431 2.380 1.00 30.30 356 GLU A O 1
#

Radius of gyration: 25.79 Å; chains: 1; bounding box: 69×36×73 Å

Secondary structure (DSSP, 8-state):
--S-EEEE-SBTTTEE-HHHHHHHHHHHHHHHTPPPPPTTHHHHHHTS---HHHHHHSS-TTHHHHHHHHHHHHHHHHHHHHHHH-EE-TTHHHHHHHHHHHT-EEEEE-SS-HHHHHHHHTSTT----SEEE-HHHHSS-TTSSHHHHHHHHHHT--GGGEEEEESSHHHHHHHHTTT--EEEETTSS--HHHHHHTT-SEEESSHHHHHHHHTT-PPPEEEEEE---STHHHHTTSHHHHHHHHHHHTSPPPSS-EEEE--HHHHHHHHHHHH-TTS--EEE---TTPPPEEEEEEEEEETTSSSEEEEEEEEE--TT--TTEEEEEESS-HHHHHT--TT-EEEEEEPP----

Sequence (356 aa):
MHHYAILFDIDGTLLNSTPAFEEIMVRSCRRLGWPQPPADMMRQLMTHRRDPIEMLFGDTADAEERRNALHQTAQSLWQPLFSEMAHPFDDAIEVLRHFDQSGFQLGIVTDSNHEVVSRVTSQPGCPQIDVIITREESGTRKPDPKPMQLALEGLGLDADSVIYVGDNPGDIEAGAAVGMPVIGITTGPSTHEDLHGAGAAAVVDSLAELTSLLRLSPPVISGSLTQGLGVASGFTQAAHIQQWLTQLLGQPIHPGTVNLNCNDATAEVVRRHRHDPAMHKHLLAGAGHYCDAHFHRVTLSTADNTTATDALLMWPEVADYPDNKLELVCSVAVRQQWGIDDGHPLKIRYQWHGTE

pLDDT: mean 88.59, std 12.46, range [30.3, 98.81]

Foldseek 3Di:
DFQFAEEEEFDLTFKPQQVLVQVLQQVLCVVVVFDGQDPLVQLCCFAVVDDSLCRRPNDDPCSVVVVVSSVVSSVVSRVVSSVVPIATDPCNLVLQLLVVVLRHAYEYQYQADPVSVCRRCVDPNRDDHQYYHYCVNQVDHFVALSSVVVRCVSVVHQQDRYEYEEAYLSSLNNSVVRPHAYEHEPSDSDDPCSNVVSPHPYYYDHSVVCCVVVLQWQDKQKFWWDDDPCPCQVVQPPPVSQVVQCVVLVHGWDRDKTKTFGDPSSLVSQVCQVPDPSADWDWDPDDDPAAIKIWFWKKKAAPVRPDIFIWIWIDGPDPPDDSRMIIITTRDPCCVVVVDDTRGMMIITTDGDPDD